Protein AF-A0A7G5XCR7-F1 (afdb_monomer)

Organism: NCBI:txid2760713

Sequence (221 aa):
MKNLLRTALFLLLMAPFAALRAQQVYGEGTVTYNIVVNTGNNETKAADLLDGATQKIYFKGINTRTELSSILGKTITLHDSRQGNAVVMNEYGEQKILIRMTKDDYEDRNSKYAGIQFEYQTETKKILGYNCKLAIAKLKDGSTFRVYYTTDLVFQNKDYGAQFKNLPGFPLEYESELGKMKVTCIADKVSFDPVPAAMFDTPKTGYREMTYKEIKDIRKN

Nearest PDB structures (foldseek):
  3bui-assembly1_A  TM=1.411E-01  e=1.101E+00  unclassified
  6rqz-assembly1_A  TM=1.324E-01  e=1.880E+00  Drosophila melanogaster
  3bub-assembly1_A  TM=1.323E-01  e=1.984E+00  unclassified
  6rrh-assembly1_A  TM=1.339E-01  e=2.208E+00  Drosophila melanogaster
  9ftr-assembly1_A  TM=1.267E-01  e=4.925E+00  Drosophila melanogaster

Structure (mmCIF, N/CA/C/O backbone):
data_AF-A0A7G5XCR7-F1
#
_entry.id   AF-A0A7G5XCR7-F1
#
loop_
_atom_site.group_PDB
_atom_site.id
_atom_site.type_symbol
_atom_site.label_atom_id
_atom_site.label_alt_id
_atom_site.label_comp_id
_atom_site.label_asym_id
_atom_site.label_entity_id
_atom_site.label_seq_id
_atom_site.pdbx_PDB_ins_code
_atom_site.Cartn_x
_atom_site.Cartn_y
_atom_site.Cartn_z
_atom_site.occupancy
_atom_site.B_iso_or_equiv
_atom_site.auth_seq_id
_atom_site.auth_comp_id
_atom_site.auth_asym_id
_atom_site.auth_atom_id
_atom_site.pdbx_PDB_model_num
ATOM 1 N N . MET A 1 1 ? -53.055 -36.815 35.252 1.00 49.19 1 MET A N 1
ATOM 2 C CA . MET A 1 1 ? -51.623 -36.421 35.223 1.00 49.19 1 MET A CA 1
ATOM 3 C C . MET A 1 1 ? -50.835 -36.858 33.973 1.00 49.19 1 MET A C 1
ATOM 5 O O . MET A 1 1 ? -49.657 -36.548 33.907 1.00 49.19 1 MET A O 1
ATOM 9 N N . LYS A 1 2 ? -51.422 -37.514 32.953 1.00 49.75 2 LYS A N 1
ATOM 10 C CA . LYS A 1 2 ? -50.665 -37.995 31.769 1.00 49.75 2 LYS A CA 1
ATOM 11 C C . LYS A 1 2 ? -50.732 -37.099 30.517 1.00 49.75 2 LYS A C 1
ATOM 13 O O . LYS A 1 2 ? -49.985 -37.334 29.577 1.00 49.75 2 LYS A O 1
ATOM 18 N N . ASN A 1 3 ? -51.549 -36.040 30.525 1.00 49.78 3 ASN A N 1
ATOM 19 C CA . ASN A 1 3 ? -51.768 -35.193 29.337 1.00 49.78 3 ASN A CA 1
ATOM 20 C C . ASN A 1 3 ? -51.120 -33.800 29.426 1.00 49.78 3 ASN A C 1
ATOM 22 O O . ASN A 1 3 ? -51.147 -33.062 28.451 1.00 49.78 3 ASN A O 1
ATOM 26 N N . LEU A 1 4 ? -50.497 -33.455 30.559 1.00 50.16 4 LEU A N 1
ATOM 27 C CA . LEU A 1 4 ? -49.766 -32.190 30.740 1.00 50.16 4 LEU A CA 1
ATOM 28 C C . LEU A 1 4 ? -48.301 -32.268 30.274 1.00 50.16 4 LEU A C 1
ATOM 30 O O . LEU A 1 4 ? -47.641 -31.244 30.158 1.00 50.16 4 LEU A O 1
ATOM 34 N N . LEU A 1 5 ? -47.799 -33.471 29.964 1.00 47.25 5 LEU A N 1
ATOM 35 C CA . LEU A 1 5 ? -46.418 -33.672 29.509 1.00 47.25 5 LEU A CA 1
ATOM 36 C C . LEU A 1 5 ? -46.226 -33.478 27.994 1.00 47.25 5 LEU A C 1
ATOM 38 O O . LEU A 1 5 ? -45.093 -33.384 27.537 1.00 47.25 5 LEU A O 1
ATOM 42 N N . ARG A 1 6 ? -47.307 -33.435 27.200 1.00 48.31 6 ARG A N 1
ATOM 43 C CA . ARG A 1 6 ? -47.215 -33.337 25.728 1.00 48.31 6 ARG A CA 1
ATOM 44 C C . ARG A 1 6 ? -47.188 -31.901 25.205 1.00 48.31 6 ARG A C 1
ATOM 46 O O . ARG A 1 6 ? -46.680 -31.672 24.115 1.00 48.31 6 ARG A O 1
ATOM 53 N N . THR A 1 7 ? -47.665 -30.934 25.983 1.00 48.72 7 THR A N 1
ATOM 54 C CA . THR A 1 7 ? -47.673 -29.510 25.608 1.00 48.72 7 THR A CA 1
ATOM 55 C C . THR A 1 7 ? -46.382 -28.774 25.972 1.00 48.72 7 THR A C 1
ATOM 57 O O . THR A 1 7 ? -46.128 -27.703 25.434 1.00 48.72 7 THR A O 1
ATOM 60 N N . ALA A 1 8 ? -45.522 -29.359 26.813 1.00 49.59 8 ALA A N 1
ATOM 61 C CA . ALA A 1 8 ? -44.226 -28.774 27.169 1.00 49.59 8 ALA A CA 1
ATOM 62 C C . ALA A 1 8 ? -43.145 -28.953 26.081 1.00 49.59 8 ALA A C 1
ATOM 64 O O . ALA A 1 8 ? -42.120 -28.280 26.124 1.00 49.59 8 ALA A O 1
ATOM 65 N N . LEU A 1 9 ? -43.369 -29.825 25.089 1.00 47.47 9 LEU A N 1
ATOM 66 C CA . LEU A 1 9 ? -42.376 -30.122 24.049 1.00 47.47 9 LEU A CA 1
ATOM 67 C C . LEU A 1 9 ? -42.473 -29.199 22.820 1.00 47.47 9 LEU A C 1
ATOM 69 O O . LEU A 1 9 ? -41.586 -29.216 21.975 1.00 47.47 9 LEU A O 1
ATOM 73 N N . PHE A 1 10 ? -43.516 -28.367 22.723 1.00 46.88 10 PHE A N 1
ATOM 74 C CA . PHE A 1 10 ? -43.713 -27.460 21.582 1.00 46.88 10 PHE A CA 1
ATOM 75 C C . PHE A 1 10 ? -43.226 -26.022 21.829 1.00 46.88 10 PHE A C 1
ATOM 77 O O . PHE A 1 10 ? -43.204 -25.221 20.899 1.00 46.88 10 PHE A O 1
ATOM 84 N N . LEU A 1 11 ? -42.806 -25.684 23.057 1.00 46.28 11 LEU A N 1
ATOM 85 C CA . LEU A 1 11 ? -42.329 -24.336 23.402 1.00 46.28 11 LEU A CA 1
ATOM 86 C C . LEU A 1 11 ? -40.798 -24.172 23.361 1.00 46.28 11 LEU A C 1
ATOM 88 O O . LEU A 1 11 ? -40.305 -23.066 23.558 1.00 46.28 11 LEU A O 1
ATOM 92 N N . LEU A 1 12 ? -40.036 -25.236 23.081 1.00 49.00 12 LEU A N 1
ATOM 93 C CA . LEU A 1 12 ? -38.563 -25.219 23.114 1.00 49.00 12 LEU A CA 1
ATOM 94 C C . LEU A 1 12 ? -37.902 -25.034 21.731 1.00 49.00 12 LEU A C 1
ATOM 96 O O . LEU A 1 12 ? -36.746 -25.399 21.545 1.00 49.00 12 LEU A O 1
ATOM 100 N N . LEU A 1 13 ? -38.632 -24.494 20.747 1.00 52.78 13 LEU A N 1
ATOM 101 C CA . LEU A 1 13 ? -38.137 -24.277 19.375 1.00 52.78 13 LEU A CA 1
ATOM 102 C C . LEU A 1 13 ? -38.135 -22.810 18.925 1.00 52.78 13 LEU A C 1
ATOM 104 O O . LEU A 1 13 ? -37.733 -22.522 17.802 1.00 52.78 13 LEU A O 1
ATOM 108 N N . MET A 1 14 ? -38.488 -21.864 19.801 1.00 56.75 14 MET A N 1
ATOM 109 C CA . MET A 1 14 ? -38.170 -20.448 19.586 1.00 56.75 14 MET A CA 1
ATOM 110 C C . 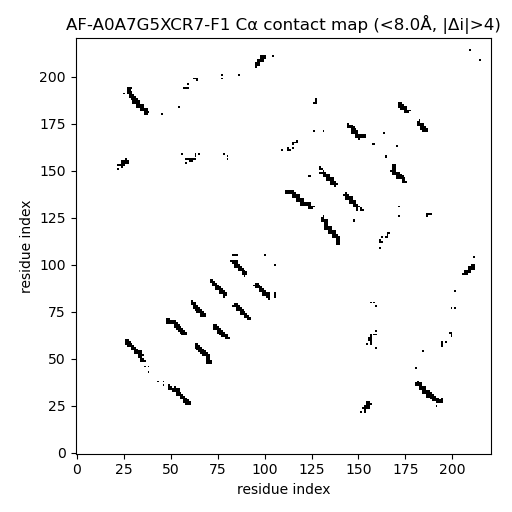MET A 1 14 ? -36.795 -20.126 20.175 1.00 56.75 14 MET A C 1
ATOM 112 O O . MET A 1 14 ? -36.663 -19.345 21.114 1.00 56.75 14 MET A O 1
ATOM 116 N N . ALA A 1 15 ? -35.748 -20.748 19.630 1.00 61.09 15 ALA A N 1
ATOM 117 C CA . ALA A 1 15 ? -34.421 -20.169 19.767 1.00 61.09 15 ALA A CA 1
ATOM 118 C C . ALA A 1 15 ? -34.455 -18.806 19.052 1.00 61.09 15 ALA A C 1
ATOM 120 O O . ALA A 1 15 ? -34.908 -18.748 17.903 1.00 61.09 15 ALA A O 1
ATOM 121 N N . PRO A 1 16 ? -34.023 -17.701 19.685 1.00 57.03 16 PRO A N 1
ATOM 122 C CA . PRO A 1 16 ? -33.869 -16.457 18.958 1.00 57.03 16 PRO A CA 1
ATOM 123 C C . PRO A 1 16 ? -32.860 -16.728 17.843 1.00 57.03 16 PRO A C 1
ATOM 125 O O . PRO A 1 16 ? -31.719 -17.105 18.111 1.00 57.03 16 PRO A O 1
ATOM 128 N N . PHE A 1 17 ? -33.292 -16.570 16.590 1.00 59.53 17 PHE A N 1
ATOM 129 C CA . PHE A 1 17 ? -32.392 -16.419 15.455 1.00 59.53 17 PHE A CA 1
ATOM 130 C C . PHE A 1 17 ? -31.565 -15.159 15.729 1.00 59.53 17 PHE A C 1
ATOM 132 O O . PHE A 1 17 ? -31.909 -14.059 15.300 1.00 59.53 17 PHE A O 1
ATOM 139 N N . ALA A 1 18 ? -30.491 -15.296 16.506 1.00 60.94 18 ALA A N 1
ATOM 140 C CA . ALA A 1 18 ? -29.431 -14.315 16.521 1.00 60.94 18 ALA A CA 1
ATOM 141 C C . ALA A 1 18 ? -28.939 -14.273 15.079 1.00 60.94 18 ALA A C 1
ATOM 143 O O . ALA A 1 18 ? -28.367 -15.247 14.587 1.00 60.94 18 ALA A O 1
ATOM 144 N N . ALA A 1 19 ? -29.269 -13.194 14.370 1.00 59.34 19 ALA A N 1
ATOM 145 C CA . ALA A 1 19 ? -28.794 -12.971 13.022 1.00 59.34 19 ALA A CA 1
ATOM 146 C C . ALA A 1 19 ? -27.264 -12.984 13.081 1.00 59.34 19 ALA A C 1
ATOM 148 O O . ALA A 1 19 ? -26.641 -11.990 13.457 1.00 59.34 19 ALA A O 1
ATOM 149 N N . LEU A 1 20 ? -26.661 -14.128 12.749 1.00 54.88 20 LEU A N 1
ATOM 150 C CA . LEU A 1 20 ? -25.248 -14.207 12.438 1.00 54.88 20 LEU A CA 1
ATOM 151 C C . LEU A 1 20 ? -25.049 -13.258 11.263 1.00 54.88 20 LEU A C 1
ATOM 153 O O . LEU A 1 20 ? -25.405 -13.565 10.126 1.00 54.88 20 LEU A O 1
ATOM 157 N N . ARG A 1 21 ? -24.522 -12.069 11.549 1.00 58.59 21 ARG A N 1
ATOM 158 C CA . ARG A 1 21 ? -23.992 -11.178 10.526 1.00 58.59 21 ARG A CA 1
ATOM 159 C C . ARG A 1 21 ? -22.734 -11.850 10.001 1.00 58.59 21 ARG A C 1
ATOM 161 O O . ARG A 1 21 ? -21.638 -11.589 10.485 1.00 58.59 21 ARG A O 1
ATOM 168 N N . ALA A 1 22 ? -22.917 -12.781 9.066 1.00 68.19 22 ALA A N 1
ATOM 169 C CA . ALA A 1 22 ? -21.821 -13.314 8.286 1.00 68.19 22 ALA A CA 1
ATOM 170 C C . ALA A 1 22 ? -21.142 -12.117 7.627 1.00 68.19 22 ALA A C 1
ATOM 172 O O . ALA A 1 22 ? -21.767 -11.351 6.889 1.00 68.19 22 ALA A O 1
ATOM 173 N N . GLN A 1 23 ? -19.886 -11.905 7.986 1.00 76.12 23 GLN A N 1
ATOM 174 C CA . GLN A 1 23 ? -19.134 -10.796 7.461 1.00 76.12 23 GLN A CA 1
ATOM 175 C C . GLN A 1 23 ? -18.885 -11.023 5.972 1.00 76.12 23 GLN A C 1
ATOM 177 O O . GLN A 1 23 ? -18.295 -12.031 5.585 1.00 76.12 23 GLN A O 1
ATOM 182 N N . GLN A 1 24 ? -19.352 -10.097 5.138 1.00 89.06 24 GLN A N 1
ATOM 183 C CA . GLN A 1 24 ? -19.132 -10.174 3.703 1.00 89.06 24 GLN A CA 1
ATOM 184 C C . GLN A 1 24 ? -17.632 -10.067 3.408 1.00 89.06 24 GLN A C 1
ATOM 186 O O . GLN A 1 24 ? -16.971 -9.116 3.827 1.00 89.06 24 GLN A O 1
ATOM 191 N N . VAL A 1 25 ? -17.106 -11.062 2.692 1.00 94.69 25 VAL A N 1
ATOM 192 C CA . VAL A 1 25 ? -15.720 -11.090 2.220 1.00 94.69 25 VAL A CA 1
ATOM 193 C C . VAL A 1 25 ? -15.700 -10.670 0.756 1.00 94.69 25 VAL A C 1
ATOM 195 O O . VAL A 1 25 ? -16.348 -11.296 -0.081 1.00 94.69 25 VAL A O 1
ATOM 198 N N . TYR A 1 26 ? -14.953 -9.617 0.443 1.00 96.31 26 TYR A N 1
ATOM 199 C CA . TYR A 1 26 ? -14.876 -9.049 -0.900 1.00 96.31 26 TYR A CA 1
ATOM 200 C C . TYR A 1 26 ? -13.686 -9.631 -1.669 1.00 96.31 26 TYR A C 1
ATOM 202 O O . TYR A 1 26 ? -12.537 -9.521 -1.237 1.00 96.31 26 TYR A O 1
ATOM 210 N N . GLY A 1 27 ? -13.952 -10.255 -2.818 1.00 96.88 27 GLY A N 1
ATOM 211 C CA . GLY A 1 27 ? -12.912 -10.775 -3.716 1.00 96.88 27 GLY A CA 1
ATOM 212 C C . GLY A 1 27 ? -12.267 -9.700 -4.597 1.00 96.88 27 GLY A C 1
ATOM 213 O O . GLY A 1 27 ? -11.174 -9.905 -5.122 1.00 96.88 27 GLY A O 1
ATOM 214 N N . GLU A 1 28 ? -12.921 -8.552 -4.752 1.00 97.94 28 GLU A N 1
ATOM 215 C CA . GLU A 1 28 ? -12.428 -7.414 -5.521 1.00 97.94 28 GLU A CA 1
ATOM 216 C C . GLU A 1 28 ? -12.973 -6.091 -4.978 1.00 97.94 28 GLU A C 1
ATOM 218 O O . GLU A 1 28 ? -13.895 -6.071 -4.160 1.00 97.94 28 GLU A O 1
ATOM 223 N N . GLY A 1 29 ? -12.363 -4.991 -5.406 1.00 98.25 29 GLY A N 1
ATOM 224 C CA . GLY A 1 29 ? -12.766 -3.641 -5.036 1.00 98.25 29 GLY A CA 1
ATOM 225 C C . GLY A 1 29 ? -11.602 -2.661 -5.085 1.00 98.25 29 GLY A C 1
ATOM 226 O O . GLY A 1 29 ? -10.465 -3.027 -5.385 1.00 98.25 29 GLY A O 1
ATOM 227 N N . THR A 1 30 ? -11.890 -1.399 -4.789 1.00 98.69 30 THR A N 1
ATOM 228 C CA . THR A 1 30 ? -10.913 -0.310 -4.791 1.00 98.69 30 THR A CA 1
ATOM 229 C C . THR A 1 30 ? -11.025 0.501 -3.511 1.00 98.69 30 THR A C 1
ATOM 231 O O . THR A 1 30 ? -12.124 0.901 -3.126 1.00 98.69 30 THR A O 1
ATOM 234 N N . VAL A 1 31 ? -9.889 0.809 -2.890 1.00 98.69 31 VAL A N 1
ATOM 235 C CA . VAL A 1 31 ? -9.801 1.777 -1.792 1.00 98.69 31 VAL A CA 1
ATOM 236 C C . VAL A 1 31 ? -8.925 2.944 -2.223 1.00 98.69 31 VAL A C 1
ATOM 238 O O . VAL A 1 31 ? -7.801 2.742 -2.675 1.00 98.69 31 VAL A O 1
ATOM 241 N N . THR A 1 32 ? -9.451 4.160 -2.107 1.00 98.75 32 THR A N 1
ATOM 242 C CA . THR A 1 32 ? -8.733 5.408 -2.392 1.00 98.75 32 THR A CA 1
ATOM 243 C C . THR A 1 32 ? -8.428 6.122 -1.086 1.00 98.75 32 THR A C 1
ATOM 245 O O . THR A 1 32 ? -9.306 6.241 -0.233 1.00 98.75 32 THR A O 1
ATOM 248 N N . TYR A 1 33 ? -7.199 6.602 -0.951 1.00 98.50 33 TYR A N 1
ATOM 249 C CA . TYR A 1 33 ? -6.701 7.372 0.175 1.00 98.50 33 TYR A CA 1
ATOM 250 C C . TYR A 1 33 ? -6.222 8.738 -0.307 1.00 98.50 33 TYR A C 1
ATOM 252 O O . TYR A 1 33 ? -5.496 8.827 -1.303 1.00 98.50 33 TYR A O 1
ATOM 260 N N . ASN A 1 34 ? -6.565 9.770 0.454 1.00 96.88 34 ASN A N 1
ATOM 261 C CA . ASN A 1 34 ? -5.918 11.072 0.379 1.00 96.88 34 ASN A CA 1
ATOM 262 C C . ASN A 1 34 ? -4.636 11.030 1.216 1.00 96.88 34 ASN A C 1
ATOM 264 O O . ASN A 1 34 ? -4.592 10.367 2.258 1.00 96.88 34 ASN A O 1
ATOM 268 N N . ILE A 1 35 ? -3.592 11.719 0.762 1.00 94.75 35 ILE A N 1
ATOM 269 C CA . ILE A 1 35 ? -2.306 11.783 1.456 1.00 94.75 35 ILE A CA 1
ATOM 270 C C . ILE A 1 35 ? -2.138 13.188 2.016 1.00 94.75 35 ILE A C 1
ATOM 272 O O . ILE A 1 35 ? -2.152 14.165 1.277 1.00 94.75 35 ILE A O 1
ATOM 276 N N . VAL A 1 36 ? -1.977 13.275 3.331 1.00 90.62 36 VAL A N 1
ATOM 277 C CA . VAL A 1 36 ? -1.768 14.532 4.048 1.00 90.62 36 VAL A CA 1
ATOM 278 C C . VAL A 1 36 ? -0.351 14.545 4.593 1.00 90.62 36 VAL A C 1
ATOM 280 O O . VAL A 1 36 ? 0.087 13.583 5.220 1.00 90.62 36 VAL A O 1
ATOM 283 N N . VAL A 1 37 ? 0.385 15.625 4.358 1.00 87.62 37 VAL A N 1
ATOM 284 C CA . VAL A 1 37 ? 1.741 15.774 4.892 1.00 87.62 37 VAL A CA 1
ATOM 285 C C . VAL A 1 37 ? 1.676 16.174 6.358 1.00 87.62 37 VAL A C 1
ATOM 287 O O . VAL A 1 37 ? 1.016 17.146 6.720 1.00 87.62 37 VAL A O 1
ATOM 290 N N . ASN A 1 38 ? 2.403 15.449 7.204 1.00 80.94 38 ASN A N 1
ATOM 291 C CA . ASN A 1 38 ? 2.512 15.766 8.621 1.00 80.94 38 ASN A CA 1
ATOM 292 C C . ASN A 1 38 ? 3.609 16.827 8.783 1.00 80.94 38 ASN A C 1
ATOM 294 O O . ASN A 1 38 ? 4.743 16.517 9.144 1.00 80.94 38 ASN A O 1
ATOM 298 N N . THR A 1 39 ? 3.312 18.080 8.432 1.00 64.94 39 THR A N 1
ATOM 299 C CA . THR A 1 39 ? 4.298 19.165 8.496 1.00 64.94 39 THR A CA 1
ATOM 300 C C . THR A 1 39 ? 4.632 19.510 9.947 1.00 64.94 39 THR A C 1
ATOM 302 O O . THR A 1 39 ? 3.791 20.029 10.679 1.00 64.94 39 THR A O 1
ATOM 305 N N . GLY A 1 40 ? 5.886 19.299 10.349 1.00 59.59 40 GLY A N 1
ATOM 306 C CA . GLY A 1 40 ? 6.525 20.201 11.310 1.00 59.59 40 GLY A CA 1
ATOM 307 C C . GLY A 1 40 ? 6.833 21.543 10.630 1.00 59.59 40 GLY A C 1
ATOM 308 O O . GLY A 1 40 ? 6.901 21.602 9.404 1.00 59.59 40 GLY A O 1
ATOM 309 N N . ASN A 1 41 ? 7.035 22.612 11.406 1.00 51.03 41 ASN A N 1
ATOM 310 C CA . ASN A 1 41 ? 7.119 24.020 10.961 1.00 51.03 41 ASN A CA 1
ATOM 311 C C . ASN A 1 41 ? 8.155 24.388 9.855 1.00 51.03 41 ASN A C 1
ATOM 313 O O . ASN A 1 41 ? 8.310 25.573 9.589 1.00 51.03 41 ASN A O 1
ATOM 317 N N . ASN A 1 42 ? 8.861 23.455 9.195 1.00 51.44 42 ASN A N 1
ATOM 318 C CA . ASN A 1 42 ? 9.989 23.758 8.293 1.00 51.44 42 ASN A CA 1
ATOM 319 C C . ASN A 1 42 ? 10.011 23.052 6.911 1.00 51.44 42 ASN A C 1
ATOM 321 O O . ASN A 1 42 ? 11.008 23.184 6.205 1.00 51.44 42 ASN A O 1
ATOM 325 N N . GLU A 1 43 ? 8.961 22.343 6.469 1.00 59.66 43 GLU A N 1
ATOM 326 C CA . GLU A 1 43 ? 8.984 21.588 5.186 1.00 59.66 43 GLU A CA 1
ATOM 327 C C . GLU A 1 43 ? 7.915 22.002 4.151 1.00 59.66 43 GLU A C 1
ATOM 329 O O . GLU A 1 43 ? 7.475 21.196 3.331 1.00 59.66 43 GLU A O 1
ATOM 334 N N . THR A 1 44 ? 7.508 23.273 4.132 1.00 61.72 44 THR A N 1
ATOM 335 C CA . THR A 1 44 ? 6.414 23.784 3.277 1.00 61.72 44 THR A CA 1
ATOM 336 C C . THR A 1 44 ? 6.587 23.456 1.787 1.00 61.72 44 THR A C 1
ATOM 338 O O . THR A 1 44 ? 5.653 22.985 1.154 1.00 61.72 44 THR A O 1
ATOM 341 N N . LYS A 1 45 ? 7.803 23.578 1.235 1.00 66.00 45 LYS A N 1
ATOM 342 C CA . LYS A 1 45 ? 8.060 23.299 -0.194 1.00 66.00 45 LYS A CA 1
ATOM 343 C C . LYS A 1 45 ? 7.908 21.827 -0.582 1.00 66.00 45 LYS A C 1
ATOM 345 O O . LYS A 1 45 ? 7.614 21.526 -1.731 1.00 66.00 45 LYS A O 1
ATOM 350 N N . ALA A 1 46 ? 8.180 20.910 0.343 1.00 65.81 46 ALA A N 1
ATOM 351 C CA . ALA A 1 4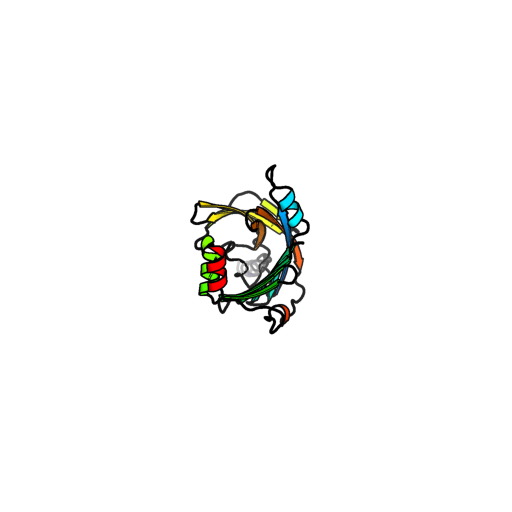6 ? 8.019 19.483 0.091 1.00 65.81 46 ALA A CA 1
ATOM 352 C C . ALA A 1 46 ? 6.542 19.084 0.221 1.00 65.81 46 ALA A C 1
ATOM 354 O O . ALA A 1 46 ? 6.068 18.234 -0.531 1.00 65.81 46 ALA A O 1
ATOM 355 N N . ALA A 1 47 ? 5.807 19.753 1.120 1.00 70.50 47 ALA A N 1
ATOM 356 C CA . ALA A 1 47 ? 4.365 19.596 1.256 1.00 70.50 47 ALA A CA 1
ATOM 357 C C . ALA A 1 47 ? 3.616 19.958 -0.035 1.00 70.50 47 ALA A C 1
ATOM 359 O O . ALA A 1 47 ? 2.769 19.181 -0.465 1.00 70.50 47 ALA A O 1
ATOM 360 N N . ASP A 1 48 ? 4.013 21.043 -0.707 1.00 77.56 48 ASP A N 1
ATOM 361 C CA . ASP A 1 48 ? 3.416 21.471 -1.982 1.00 77.56 48 ASP A CA 1
ATOM 362 C C . ASP A 1 48 ? 3.532 20.404 -3.092 1.00 77.56 48 ASP A C 1
ATOM 364 O O . ASP A 1 48 ? 2.659 20.280 -3.946 1.00 77.56 48 ASP A O 1
ATOM 368 N N . LEU A 1 49 ? 4.593 19.585 -3.087 1.00 77.12 49 LEU A N 1
ATOM 369 C CA . LEU A 1 49 ? 4.809 18.534 -4.097 1.00 77.12 49 LEU A CA 1
ATOM 370 C C . LEU A 1 49 ? 3.940 17.287 -3.882 1.00 77.12 49 LEU A C 1
ATOM 372 O O . LEU A 1 49 ? 3.791 16.463 -4.793 1.00 77.12 49 LEU A O 1
ATOM 376 N N . LEU A 1 50 ? 3.419 17.120 -2.668 1.00 81.12 50 LEU A N 1
ATOM 377 C CA . LEU A 1 50 ? 2.484 16.060 -2.306 1.00 81.12 50 LEU A CA 1
ATOM 378 C C . LEU A 1 50 ? 1.049 16.580 -2.193 1.00 81.12 50 LEU A C 1
ATOM 380 O O . LEU A 1 50 ? 0.158 15.797 -1.864 1.00 81.12 50 LEU A O 1
ATOM 384 N N . ASP A 1 51 ? 0.808 17.857 -2.498 1.00 82.31 51 ASP A N 1
ATOM 385 C CA . ASP A 1 51 ? -0.547 18.379 -2.577 1.00 82.31 51 ASP A CA 1
ATOM 386 C C . ASP A 1 51 ? -1.340 17.635 -3.661 1.00 82.31 51 ASP A C 1
ATOM 388 O O . ASP A 1 51 ? -0.839 17.315 -4.745 1.00 82.31 51 ASP A O 1
ATOM 392 N N . GLY A 1 52 ? -2.572 17.262 -3.320 1.00 86.69 52 GLY A N 1
ATOM 393 C CA . GLY A 1 52 ? -3.413 16.398 -4.148 1.00 86.69 52 GLY A CA 1
ATOM 394 C C . GLY A 1 52 ? -2.878 14.974 -4.365 1.00 86.69 52 GLY A C 1
ATOM 395 O O . GLY A 1 52 ? -3.422 14.249 -5.205 1.00 86.69 52 GLY A O 1
ATOM 396 N N . ALA A 1 53 ? -1.835 14.538 -3.646 1.00 93.25 53 ALA A N 1
ATOM 397 C CA . ALA A 1 53 ? -1.340 13.176 -3.773 1.00 93.25 53 ALA A CA 1
ATOM 398 C C . ALA A 1 53 ? -2.375 12.161 -3.267 1.00 93.25 53 ALA A C 1
ATOM 400 O O . ALA A 1 53 ? -3.014 12.330 -2.226 1.00 93.25 53 ALA A O 1
ATOM 401 N N . THR A 1 54 ? -2.520 11.064 -4.006 1.00 96.88 54 THR A N 1
ATOM 402 C CA . THR A 1 54 ? -3.469 9.994 -3.687 1.00 96.88 54 THR A CA 1
ATOM 403 C C . THR A 1 54 ? -2.796 8.636 -3.735 1.00 96.88 54 THR A C 1
ATOM 405 O O . THR A 1 54 ? -1.883 8.394 -4.530 1.00 96.88 54 THR A O 1
ATOM 408 N N . GLN A 1 55 ? -3.289 7.726 -2.900 1.00 97.94 55 GLN A N 1
ATOM 409 C CA . GLN A 1 55 ? -2.983 6.308 -3.002 1.00 97.94 55 GLN A CA 1
ATOM 410 C C . GLN A 1 55 ? -4.257 5.536 -3.346 1.00 97.94 55 GLN A C 1
ATOM 412 O O . GLN A 1 55 ? -5.286 5.714 -2.704 1.00 97.94 55 GLN A O 1
ATOM 417 N N . LYS A 1 56 ? -4.200 4.642 -4.331 1.00 98.56 56 LYS A N 1
ATOM 418 C CA . LYS A 1 56 ? -5.296 3.723 -4.663 1.00 98.56 56 LYS A CA 1
ATOM 419 C C . LYS A 1 56 ? -4.820 2.289 -4.563 1.00 98.56 56 LYS A C 1
ATOM 421 O O . LYS A 1 56 ? -3.780 1.960 -5.121 1.00 98.56 56 LYS A O 1
ATOM 426 N N . ILE A 1 57 ? -5.584 1.442 -3.885 1.00 98.50 57 ILE A N 1
ATOM 427 C CA . ILE A 1 57 ? -5.350 -0.000 -3.834 1.00 98.50 57 ILE A CA 1
ATOM 428 C C . ILE A 1 57 ? -6.520 -0.687 -4.524 1.00 98.50 57 ILE A C 1
ATOM 430 O O . ILE A 1 57 ? -7.665 -0.539 -4.101 1.00 98.50 57 ILE A O 1
ATOM 434 N N . TYR A 1 58 ? -6.221 -1.439 -5.575 1.00 98.69 58 TYR A N 1
ATOM 435 C CA . TYR A 1 58 ? -7.172 -2.278 -6.285 1.00 98.69 58 TYR A CA 1
ATOM 436 C C . TYR A 1 58 ? -6.942 -3.732 -5.892 1.00 98.69 58 TYR A C 1
ATOM 438 O O . TYR A 1 58 ? -5.806 -4.212 -5.872 1.00 98.69 58 TYR A O 1
ATOM 446 N N . PHE A 1 59 ? -8.034 -4.434 -5.629 1.00 98.56 59 PHE A N 1
ATOM 447 C CA . PHE A 1 59 ? -8.065 -5.840 -5.263 1.00 98.56 59 PHE A CA 1
ATOM 448 C C . PHE A 1 59 ? -8.733 -6.635 -6.374 1.00 98.56 59 PHE A C 1
ATOM 450 O O . PHE A 1 59 ? -9.798 -6.242 -6.852 1.00 98.56 59 PHE A O 1
ATOM 457 N N . LYS A 1 60 ? -8.140 -7.773 -6.747 1.00 97.94 60 LYS A N 1
ATOM 458 C CA . LYS A 1 60 ? -8.810 -8.779 -7.574 1.00 97.94 60 LYS A CA 1
ATOM 459 C C . LYS A 1 60 ? -8.254 -10.175 -7.310 1.00 97.94 60 LYS A C 1
ATOM 461 O O . LYS A 1 60 ? -7.175 -10.530 -7.784 1.00 97.94 60 LYS A O 1
ATOM 466 N N . GLY A 1 61 ? -9.003 -10.988 -6.571 1.00 96.69 61 GLY A N 1
ATOM 467 C CA . GLY A 1 61 ? -8.580 -12.330 -6.178 1.00 96.69 61 GLY A CA 1
ATOM 468 C C . GLY A 1 61 ? -7.275 -12.279 -5.384 1.00 96.69 61 GLY A C 1
ATOM 469 O O . GLY A 1 61 ? -7.232 -11.697 -4.310 1.00 96.69 61 GLY A O 1
ATOM 470 N N . ILE A 1 62 ? -6.211 -12.874 -5.921 1.00 96.56 62 ILE A N 1
ATOM 471 C CA . ILE A 1 62 ? -4.863 -12.889 -5.319 1.00 96.56 62 ILE A CA 1
ATOM 472 C C . ILE A 1 62 ? -4.000 -11.681 -5.708 1.00 96.56 62 ILE A C 1
ATOM 474 O O . ILE A 1 62 ? -2.905 -11.510 -5.180 1.00 96.56 62 ILE A O 1
ATOM 478 N N . ASN A 1 63 ? -4.477 -10.837 -6.621 1.00 98.19 63 ASN A N 1
ATOM 479 C CA . ASN A 1 63 ? -3.699 -9.722 -7.138 1.00 98.19 63 ASN A CA 1
ATOM 480 C C . ASN A 1 63 ? -4.035 -8.430 -6.399 1.00 98.19 63 ASN A C 1
ATOM 482 O O . ASN A 1 63 ? -5.205 -8.148 -6.103 1.00 98.19 63 ASN A O 1
ATOM 486 N N . THR A 1 64 ? -3.009 -7.622 -6.150 1.00 98.44 64 THR A N 1
ATOM 487 C CA . THR A 1 64 ? -3.157 -6.226 -5.742 1.00 98.44 64 THR A CA 1
ATOM 488 C C . THR A 1 64 ? -2.429 -5.302 -6.707 1.00 98.44 64 THR A C 1
ATOM 490 O O . THR A 1 64 ? -1.396 -5.641 -7.286 1.00 98.44 64 THR A O 1
ATOM 493 N N . ARG A 1 65 ? -3.010 -4.120 -6.915 1.00 98.62 65 ARG A N 1
ATOM 494 C CA . ARG A 1 65 ? -2.385 -3.006 -7.624 1.00 98.62 65 ARG A CA 1
ATOM 495 C C . ARG A 1 65 ? -2.439 -1.804 -6.706 1.00 98.62 65 ARG A C 1
ATOM 497 O O . ARG A 1 65 ? -3.525 -1.344 -6.375 1.00 98.62 65 ARG A O 1
ATOM 504 N N . THR A 1 66 ? -1.284 -1.283 -6.331 1.00 98.25 66 THR A N 1
ATOM 505 C CA . THR A 1 66 ? -1.173 -0.062 -5.534 1.00 98.25 66 THR A CA 1
ATOM 506 C C . THR A 1 66 ? -0.636 1.048 -6.412 1.00 98.25 66 THR A C 1
ATOM 508 O O . THR A 1 66 ? 0.435 0.916 -6.996 1.00 98.25 66 THR A O 1
ATOM 511 N N . GLU A 1 67 ? -1.372 2.144 -6.512 1.00 98.19 67 GLU A N 1
ATOM 512 C CA . GLU A 1 67 ? -0.976 3.340 -7.242 1.00 98.19 67 GLU A CA 1
ATOM 513 C C . GLU A 1 67 ? -0.757 4.479 -6.259 1.00 98.19 67 GLU A C 1
ATOM 515 O O . GLU A 1 67 ? -1.688 4.864 -5.564 1.00 98.19 67 GLU A O 1
ATOM 520 N N . LEU A 1 68 ? 0.446 5.037 -6.233 1.00 96.81 68 LEU A N 1
ATOM 521 C CA . LEU A 1 68 ? 0.752 6.307 -5.589 1.00 96.81 68 LEU A CA 1
ATOM 522 C C . LEU A 1 68 ? 0.898 7.353 -6.692 1.00 96.81 68 LEU A C 1
ATOM 524 O O . LEU A 1 68 ? 1.722 7.173 -7.586 1.00 96.81 68 LEU A O 1
ATOM 528 N N . SER A 1 69 ? 0.095 8.411 -6.657 1.00 95.50 69 SER A N 1
ATOM 529 C CA . SER A 1 69 ? 0.117 9.476 -7.667 1.00 95.50 69 SER A CA 1
ATOM 530 C C . SER A 1 69 ? 0.258 10.832 -6.990 1.00 95.50 69 SER A C 1
ATOM 532 O O . SER A 1 69 ? -0.463 11.104 -6.035 1.00 95.50 69 SER A O 1
ATOM 534 N N . SER A 1 70 ? 1.149 11.679 -7.496 1.00 91.88 70 SER A N 1
ATOM 535 C CA . SER A 1 70 ? 1.279 13.090 -7.120 1.00 91.88 70 SER A CA 1
ATOM 536 C C . SER A 1 70 ? 1.651 13.930 -8.344 1.00 91.88 70 SER A C 1
ATOM 538 O O . SER A 1 70 ? 1.784 13.399 -9.449 1.00 91.88 70 SER A O 1
ATOM 540 N N . ILE A 1 71 ? 1.863 15.235 -8.152 1.00 88.88 71 ILE A N 1
ATOM 541 C CA . ILE A 1 71 ? 2.335 16.141 -9.212 1.00 88.88 71 ILE A CA 1
ATOM 542 C C . ILE A 1 71 ? 3.682 15.677 -9.784 1.00 88.88 71 ILE A C 1
ATOM 544 O O . ILE A 1 71 ? 3.968 15.894 -10.959 1.00 88.88 71 ILE A O 1
ATOM 548 N N . LEU A 1 72 ? 4.516 15.046 -8.950 1.00 86.88 72 LEU A N 1
ATOM 549 C CA . LEU A 1 72 ? 5.847 14.592 -9.345 1.00 86.88 72 LEU A CA 1
ATOM 550 C C . LEU A 1 72 ? 5.775 13.439 -10.344 1.00 86.88 72 LEU A C 1
ATOM 552 O O . LEU A 1 72 ? 6.644 13.317 -11.204 1.00 86.88 72 LEU A O 1
ATOM 556 N N . GLY A 1 73 ? 4.753 12.593 -10.227 1.00 92.62 73 GLY A N 1
ATOM 557 C CA . GLY A 1 73 ? 4.577 11.421 -11.066 1.00 92.62 73 GLY A CA 1
ATOM 558 C C . GLY A 1 73 ? 3.796 10.317 -10.371 1.00 92.62 73 GLY A C 1
ATOM 559 O O . GLY A 1 73 ? 3.089 10.534 -9.382 1.00 92.62 73 GLY A O 1
ATOM 560 N N . LYS A 1 74 ? 3.924 9.106 -10.910 1.00 95.56 74 LYS A N 1
ATOM 561 C CA . LYS A 1 74 ? 3.146 7.943 -10.488 1.00 95.56 74 LYS A CA 1
ATOM 562 C C . LYS A 1 74 ? 4.040 6.733 -10.239 1.00 95.56 74 LYS A C 1
ATOM 564 O O . LYS A 1 74 ? 4.853 6.365 -11.082 1.00 95.56 74 LYS A O 1
ATOM 569 N N . THR A 1 75 ? 3.831 6.065 -9.110 1.00 96.94 75 THR A N 1
ATOM 570 C CA . THR A 1 75 ? 4.373 4.731 -8.832 1.00 96.94 75 THR A CA 1
ATOM 571 C C . THR A 1 75 ? 3.232 3.729 -8.817 1.00 96.94 75 THR A C 1
ATOM 573 O O . THR A 1 75 ? 2.267 3.890 -8.074 1.00 96.94 75 THR A O 1
ATOM 576 N N . ILE A 1 76 ? 3.346 2.664 -9.602 1.00 98.31 76 ILE A N 1
ATOM 577 C CA . ILE A 1 76 ? 2.411 1.539 -9.604 1.00 98.31 76 ILE A CA 1
ATOM 578 C C . ILE A 1 76 ? 3.161 0.307 -9.110 1.00 98.31 76 ILE A C 1
ATOM 580 O O . ILE A 1 76 ? 4.234 -0.002 -9.614 1.00 98.31 76 ILE A O 1
ATOM 584 N N . THR A 1 77 ? 2.603 -0.413 -8.144 1.00 98.19 77 THR A N 1
ATOM 585 C CA . THR A 1 77 ? 3.089 -1.729 -7.715 1.00 98.19 77 THR A CA 1
ATOM 586 C C . THR A 1 77 ? 2.011 -2.763 -7.991 1.00 98.19 77 THR A C 1
ATOM 588 O O . THR A 1 77 ? 0.900 -2.630 -7.488 1.00 98.19 77 THR A O 1
ATOM 591 N N . LEU A 1 78 ? 2.335 -3.773 -8.788 1.00 98.50 78 LEU A N 1
ATOM 592 C CA . LEU A 1 78 ? 1.535 -4.979 -8.981 1.00 98.50 78 LEU A CA 1
ATOM 593 C C . LEU A 1 78 ? 2.120 -6.076 -8.096 1.00 98.50 78 LEU A C 1
ATOM 595 O O . LEU A 1 78 ? 3.341 -6.224 -8.073 1.00 98.50 78 LEU A O 1
ATOM 599 N N . HIS A 1 79 ? 1.281 -6.825 -7.389 1.00 98.25 79 HIS A N 1
ATOM 600 C CA . HIS A 1 79 ? 1.709 -7.921 -6.518 1.00 98.25 79 HIS A CA 1
ATOM 601 C C . HIS A 1 79 ? 0.764 -9.117 -6.645 1.00 98.25 79 HIS A C 1
ATOM 603 O O . HIS A 1 79 ? -0.455 -8.953 -6.557 1.00 98.25 79 HIS A O 1
ATOM 609 N N . ASP A 1 80 ? 1.329 -10.306 -6.847 1.00 97.38 80 ASP A N 1
ATOM 610 C CA . ASP A 1 80 ? 0.615 -11.588 -6.837 1.00 97.38 80 ASP A CA 1
ATOM 611 C C . ASP A 1 80 ? 0.885 -12.271 -5.491 1.00 97.38 80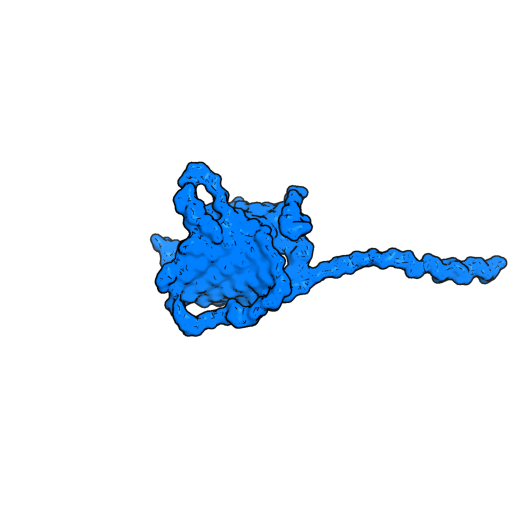 ASP A C 1
ATOM 613 O O . ASP A 1 80 ? 1.998 -12.722 -5.220 1.00 97.38 80 ASP A O 1
ATOM 617 N N . SER A 1 81 ? -0.134 -12.384 -4.636 1.00 95.81 81 SER A N 1
ATOM 618 C CA . SER A 1 81 ? 0.036 -12.947 -3.290 1.00 95.81 81 SER A CA 1
ATOM 619 C C . SER A 1 81 ? 0.227 -14.466 -3.256 1.00 95.81 81 SER A C 1
ATOM 621 O O . SER A 1 81 ? 0.610 -15.018 -2.224 1.00 95.81 81 SER A O 1
ATOM 623 N N . ARG A 1 82 ? -0.009 -15.168 -4.371 1.00 96.06 82 ARG A N 1
ATOM 624 C CA . ARG A 1 82 ? 0.255 -16.607 -4.496 1.00 96.06 82 ARG A CA 1
ATOM 625 C C . ARG A 1 82 ? 1.719 -16.865 -4.818 1.00 96.06 82 ARG A C 1
ATOM 627 O O . ARG A 1 82 ? 2.324 -17.737 -4.200 1.00 96.06 82 ARG A O 1
ATOM 634 N N . GLN A 1 83 ? 2.271 -16.148 -5.795 1.00 96.75 83 GLN A N 1
ATOM 635 C CA . GLN A 1 83 ? 3.674 -16.304 -6.197 1.00 96.75 83 GLN A CA 1
ATOM 636 C C . GLN A 1 83 ? 4.624 -15.490 -5.310 1.00 96.75 83 GLN A C 1
ATOM 638 O O . GLN A 1 83 ? 5.789 -15.851 -5.150 1.00 96.75 83 GLN A O 1
ATOM 643 N N . GLY A 1 84 ? 4.126 -14.405 -4.719 1.00 95.50 84 GLY A N 1
ATOM 644 C CA . GLY A 1 84 ? 4.891 -13.446 -3.929 1.00 95.50 84 GLY A CA 1
ATOM 645 C C . GLY A 1 84 ? 5.733 -12.482 -4.767 1.00 95.50 84 GLY A C 1
ATOM 646 O O . GLY A 1 84 ? 6.476 -11.694 -4.191 1.00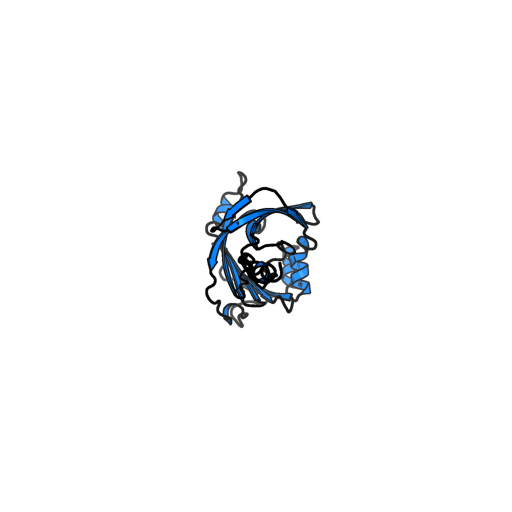 95.50 84 GLY A O 1
ATOM 647 N N . ASN A 1 85 ? 5.654 -12.545 -6.098 1.00 96.56 85 ASN A N 1
ATOM 648 C CA . ASN A 1 85 ? 6.391 -11.650 -6.984 1.00 96.56 85 ASN A CA 1
ATOM 649 C C . ASN A 1 85 ? 5.672 -10.307 -7.150 1.00 96.56 85 ASN A C 1
ATOM 651 O O . ASN A 1 85 ? 4.463 -10.177 -6.946 1.00 96.56 85 ASN A O 1
ATOM 655 N N . ALA A 1 86 ? 6.443 -9.301 -7.552 1.00 97.88 86 ALA A N 1
ATOM 656 C CA . ALA A 1 86 ? 5.924 -7.959 -7.735 1.00 97.88 86 ALA A CA 1
ATOM 657 C C . ALA A 1 86 ? 6.562 -7.254 -8.933 1.00 97.88 86 ALA A C 1
ATOM 659 O O . ALA A 1 86 ? 7.706 -7.511 -9.311 1.00 97.88 86 ALA A O 1
ATOM 660 N N . VAL A 1 87 ? 5.822 -6.314 -9.513 1.00 98.12 87 VAL A N 1
ATOM 661 C CA . VAL A 1 87 ? 6.313 -5.410 -10.555 1.00 98.12 87 VAL A CA 1
ATOM 662 C C . VAL A 1 87 ? 6.087 -3.979 -10.104 1.00 98.12 87 VAL A C 1
ATOM 664 O O . VAL A 1 87 ? 4.975 -3.612 -9.735 1.00 98.12 87 VAL A O 1
ATOM 667 N N . VAL A 1 88 ? 7.132 -3.159 -10.146 1.00 97.88 88 VAL A N 1
ATOM 668 C CA . VAL A 1 88 ? 7.048 -1.725 -9.853 1.00 97.88 88 VAL A CA 1
ATOM 669 C C . VAL A 1 88 ? 7.270 -0.939 -11.127 1.00 97.88 88 VAL A C 1
ATOM 671 O O . VAL A 1 88 ? 8.258 -1.150 -11.821 1.00 97.88 88 VAL A O 1
ATOM 674 N N . MET A 1 89 ? 6.378 -0.000 -11.401 1.00 98.06 89 MET A N 1
ATOM 675 C CA . MET A 1 89 ? 6.492 0.956 -12.491 1.00 98.06 89 MET A CA 1
ATOM 676 C C . MET A 1 89 ? 6.573 2.359 -11.904 1.00 98.06 89 MET A C 1
ATOM 678 O O . MET A 1 89 ? 5.705 2.753 -11.129 1.00 98.06 89 MET A O 1
ATOM 682 N N . ASN A 1 90 ? 7.617 3.095 -12.263 1.00 96.38 90 ASN A N 1
ATOM 683 C CA . ASN A 1 90 ? 7.818 4.487 -11.883 1.00 96.38 90 ASN A CA 1
ATOM 684 C C . ASN A 1 90 ? 7.714 5.350 -13.136 1.00 96.38 90 ASN A C 1
ATOM 686 O O . ASN A 1 90 ? 8.467 5.136 -14.086 1.00 96.38 90 ASN A O 1
ATOM 690 N N . GLU A 1 91 ? 6.800 6.311 -13.127 1.00 95.69 91 GLU A N 1
ATOM 691 C CA . GLU A 1 91 ? 6.546 7.242 -14.222 1.00 95.69 91 GLU A CA 1
ATOM 692 C C . GLU A 1 91 ? 6.734 8.669 -13.709 1.00 95.69 91 GLU A C 1
ATOM 694 O O . GLU A 1 91 ? 5.840 9.233 -13.078 1.00 95.69 91 GLU A O 1
ATOM 699 N N . TYR A 1 92 ? 7.915 9.231 -13.960 1.00 91.12 92 TYR A N 1
ATOM 700 C CA . TYR A 1 92 ? 8.309 10.567 -13.516 1.00 91.12 92 TYR A CA 1
ATOM 701 C C . TYR A 1 92 ? 8.784 11.370 -14.730 1.00 91.12 92 TYR A C 1
ATOM 703 O O . TYR A 1 92 ? 9.861 11.116 -15.272 1.00 91.12 92 TYR A O 1
ATOM 711 N N . GLY A 1 93 ? 7.960 12.316 -15.188 1.00 87.69 93 GLY A N 1
ATOM 712 C CA . GLY A 1 93 ? 8.196 13.026 -16.447 1.00 87.69 93 GLY A CA 1
ATOM 713 C C . GLY A 1 93 ? 8.308 12.058 -17.631 1.00 87.69 93 GLY A C 1
ATOM 714 O O . GLY A 1 93 ? 7.453 11.195 -17.825 1.00 87.69 93 GLY A O 1
ATOM 715 N N . GLU A 1 94 ? 9.383 12.180 -18.409 1.00 89.00 94 GLU A N 1
ATOM 716 C CA . GLU A 1 94 ? 9.670 11.288 -19.544 1.00 89.00 94 GLU A CA 1
ATOM 717 C C . GLU A 1 94 ? 10.267 9.937 -19.116 1.00 89.00 94 GLU A C 1
ATOM 719 O O . GLU A 1 94 ? 10.297 8.982 -19.896 1.00 89.00 94 GLU A O 1
ATOM 724 N N . GLN A 1 95 ? 10.733 9.822 -17.869 1.00 92.75 95 GLN A N 1
ATOM 725 C CA . GLN A 1 95 ? 11.370 8.612 -17.378 1.00 92.75 95 GLN A CA 1
ATOM 726 C C . GLN A 1 95 ? 10.320 7.599 -16.911 1.00 92.75 95 GLN A C 1
ATOM 728 O O . GLN A 1 95 ? 9.648 7.779 -15.893 1.00 92.75 95 GLN A O 1
ATOM 733 N N . LYS A 1 96 ? 10.241 6.481 -17.639 1.00 96.75 96 LYS A N 1
ATOM 734 C CA . LYS A 1 96 ? 9.405 5.325 -17.305 1.00 96.75 96 LYS A CA 1
ATOM 735 C C . LYS A 1 96 ? 10.271 4.106 -17.034 1.00 96.75 96 LYS A C 1
ATOM 737 O O . LYS A 1 96 ? 10.860 3.545 -17.957 1.00 96.75 96 LYS A O 1
ATOM 742 N N . ILE A 1 97 ? 10.355 3.702 -15.769 1.00 96.94 97 ILE A N 1
ATOM 743 C CA . ILE A 1 97 ? 11.134 2.536 -15.334 1.00 96.94 97 ILE A CA 1
ATOM 744 C C . ILE A 1 97 ? 10.197 1.428 -14.878 1.00 96.94 97 ILE A C 1
ATOM 746 O O . ILE A 1 97 ? 9.255 1.689 -14.135 1.00 96.94 97 ILE A O 1
ATOM 750 N N . LEU A 1 98 ? 10.494 0.196 -15.280 1.00 97.94 98 LEU A N 1
ATOM 751 C CA . LEU A 1 98 ? 9.824 -1.012 -14.814 1.00 97.94 98 LEU A CA 1
ATOM 752 C C . LEU A 1 98 ? 10.833 -1.919 -14.115 1.00 97.94 98 LEU A C 1
ATOM 754 O O . LEU A 1 98 ? 11.916 -2.160 -14.637 1.00 97.94 98 LEU A O 1
ATOM 758 N N . ILE A 1 99 ? 10.476 -2.419 -12.937 1.00 97.50 99 ILE A N 1
ATOM 759 C CA . ILE A 1 99 ? 11.316 -3.297 -12.124 1.00 97.50 99 ILE A CA 1
ATOM 760 C C . ILE A 1 99 ? 10.519 -4.548 -11.798 1.00 97.50 99 ILE A C 1
ATOM 762 O O . ILE A 1 99 ? 9.472 -4.463 -11.151 1.00 97.50 99 ILE A O 1
ATOM 766 N N . ARG A 1 100 ? 11.025 -5.707 -12.215 1.00 96.62 100 ARG A N 1
ATOM 767 C CA . ARG A 1 100 ? 10.495 -7.007 -11.793 1.00 96.62 100 ARG A CA 1
ATOM 768 C C . ARG A 1 100 ? 11.230 -7.471 -10.548 1.00 96.62 100 ARG A C 1
ATOM 770 O O . ARG A 1 100 ? 12.450 -7.354 -10.462 1.00 96.62 100 ARG A O 1
ATOM 777 N N . MET A 1 101 ? 10.473 -7.994 -9.599 1.00 97.31 101 MET A N 1
ATOM 778 C CA . MET A 1 101 ? 10.976 -8.541 -8.350 1.00 97.31 101 MET A CA 1
ATOM 779 C C . MET A 1 101 ? 10.481 -9.969 -8.208 1.00 97.31 101 MET A C 1
ATOM 781 O O . MET A 1 101 ? 9.290 -10.251 -8.374 1.00 97.31 101 MET A O 1
ATOM 785 N N . THR A 1 102 ? 11.403 -10.861 -7.869 1.00 97.62 102 THR A N 1
ATOM 786 C CA . THR A 1 102 ? 11.051 -12.159 -7.302 1.00 97.62 102 THR A CA 1
ATOM 787 C C . THR A 1 102 ? 10.414 -11.973 -5.922 1.00 97.62 102 THR A C 1
ATOM 789 O O . THR A 1 102 ? 10.366 -10.864 -5.380 1.00 97.62 102 THR A O 1
ATOM 792 N N . LYS A 1 103 ? 9.931 -13.067 -5.332 1.00 96.88 103 LYS A N 1
ATOM 793 C CA . LYS A 1 103 ? 9.457 -13.055 -3.948 1.00 96.88 103 LYS A CA 1
ATOM 794 C C . LYS A 1 103 ? 10.534 -12.573 -2.976 1.00 96.88 103 LYS A C 1
ATOM 796 O O . LYS A 1 103 ? 10.262 -11.689 -2.170 1.00 96.88 103 LYS A O 1
ATOM 801 N N . ASP A 1 104 ? 11.753 -13.086 -3.110 1.00 97.31 104 ASP A N 1
ATOM 802 C CA . ASP A 1 104 ? 12.867 -12.731 -2.228 1.00 97.31 104 ASP A CA 1
ATOM 803 C C . ASP A 1 104 ? 13.245 -11.250 -2.375 1.00 97.31 104 ASP A C 1
ATOM 805 O O . ASP A 1 104 ? 13.462 -10.569 -1.376 1.00 97.31 104 ASP A O 1
ATOM 809 N N . ASP A 1 105 ? 13.234 -10.710 -3.600 1.00 97.31 105 ASP A N 1
ATOM 810 C CA . ASP A 1 105 ? 13.465 -9.277 -3.841 1.00 97.31 105 ASP A CA 1
ATOM 811 C C . ASP A 1 105 ? 12.375 -8.406 -3.193 1.00 97.31 105 ASP A C 1
ATOM 813 O O . ASP A 1 105 ? 12.656 -7.347 -2.622 1.00 97.31 105 ASP A O 1
ATOM 817 N N . TYR A 1 106 ? 11.112 -8.839 -3.282 1.00 95.88 106 TYR A N 1
ATOM 818 C CA . TYR A 1 106 ? 9.988 -8.123 -2.685 1.00 95.88 106 TYR A CA 1
ATOM 819 C C . TYR A 1 106 ? 10.038 -8.169 -1.152 1.00 95.88 106 TYR A C 1
ATOM 821 O O . TYR A 1 106 ? 9.774 -7.157 -0.496 1.00 95.88 106 TYR A O 1
ATOM 829 N N . GLU A 1 107 ? 10.420 -9.305 -0.571 1.00 95.56 107 GLU A N 1
ATOM 830 C CA . GLU A 1 107 ? 10.639 -9.449 0.869 1.00 95.56 107 GLU A CA 1
ATOM 831 C C . GLU A 1 107 ? 11.839 -8.614 1.347 1.00 95.56 107 GLU A C 1
ATOM 833 O O . GLU A 1 107 ? 11.708 -7.882 2.330 1.00 95.56 107 GLU A O 1
ATOM 838 N N . ASP A 1 108 ? 12.967 -8.627 0.628 1.00 96.06 108 ASP A N 1
ATOM 839 C CA . ASP A 1 108 ? 14.154 -7.809 0.924 1.00 96.06 108 ASP A CA 1
ATOM 840 C C . ASP A 1 108 ? 13.832 -6.308 0.863 1.00 96.06 108 ASP A C 1
ATOM 842 O O . ASP A 1 108 ? 14.141 -5.562 1.798 1.00 96.06 108 ASP A O 1
ATOM 846 N N . ARG A 1 109 ? 13.104 -5.862 -0.173 1.00 93.94 109 ARG A N 1
ATOM 847 C CA . ARG A 1 109 ? 12.621 -4.474 -0.295 1.00 93.94 109 ARG A CA 1
ATOM 848 C C . ARG A 1 109 ? 11.774 -4.045 0.903 1.00 93.94 109 ARG A C 1
ATOM 850 O O . ARG A 1 109 ? 11.827 -2.880 1.295 1.00 93.94 109 ARG A O 1
ATOM 857 N N . ASN A 1 110 ? 10.981 -4.958 1.455 1.00 95.00 110 ASN A N 1
ATOM 858 C CA . ASN A 1 110 ? 10.056 -4.689 2.554 1.00 95.00 110 ASN A CA 1
ATOM 859 C C . ASN A 1 110 ? 10.586 -5.148 3.922 1.00 95.00 110 ASN A C 1
ATOM 861 O O . ASN A 1 110 ? 9.842 -5.142 4.906 1.00 95.00 110 ASN A O 1
ATOM 865 N N . SER A 1 111 ? 11.870 -5.502 4.012 1.00 96.00 111 SER A N 1
ATOM 866 C CA . SER A 1 111 ? 12.496 -6.092 5.201 1.00 96.00 111 SER A CA 1
ATOM 867 C C . SER A 1 111 ? 12.368 -5.238 6.466 1.00 96.00 111 SER A C 1
ATOM 869 O O . SER A 1 111 ? 12.306 -5.795 7.564 1.00 96.00 111 SER A O 1
ATOM 871 N N . LYS A 1 112 ? 12.214 -3.910 6.340 1.00 94.56 112 LYS A N 1
ATOM 872 C CA . LYS A 1 112 ? 11.944 -3.013 7.481 1.00 94.56 112 LYS A CA 1
ATOM 873 C C . LYS A 1 112 ? 10.664 -3.366 8.253 1.00 94.56 112 LYS A C 1
ATOM 875 O O . LYS A 1 112 ? 10.577 -3.115 9.450 1.00 94.56 112 LYS A O 1
ATOM 880 N N . TYR A 1 113 ? 9.692 -3.994 7.591 1.00 96.81 113 TYR A N 1
ATOM 881 C CA . TYR A 1 113 ? 8.435 -4.446 8.195 1.00 96.81 113 TYR A CA 1
ATOM 882 C C . TYR A 1 113 ? 8.483 -5.905 8.674 1.00 96.81 113 TYR A C 1
ATOM 884 O O . TYR A 1 113 ? 7.508 -6.416 9.229 1.00 96.81 113 TYR A O 1
ATOM 892 N N . ALA A 1 114 ? 9.599 -6.613 8.476 1.00 96.00 114 ALA A N 1
ATOM 893 C CA . ALA A 1 114 ? 9.713 -8.006 8.882 1.00 96.00 114 ALA A CA 1
ATOM 894 C C . ALA A 1 114 ? 9.583 -8.135 10.408 1.00 96.00 114 ALA A C 1
ATOM 896 O O . ALA A 1 114 ? 10.416 -7.627 11.153 1.00 96.00 114 ALA A O 1
ATOM 897 N N . GLY A 1 115 ? 8.575 -8.877 10.873 1.00 95.75 115 GLY A N 1
ATOM 898 C CA . GLY A 1 115 ? 8.322 -9.091 12.302 1.00 95.75 115 GLY A CA 1
ATOM 899 C C . GLY A 1 115 ? 7.576 -7.953 13.004 1.00 95.75 115 GLY A C 1
ATOM 900 O O . GLY A 1 115 ? 7.539 -7.959 14.233 1.00 95.75 115 GLY A O 1
ATOM 901 N N . ILE A 1 116 ? 6.988 -7.018 12.247 1.00 97.50 116 ILE A N 1
ATOM 902 C CA . ILE A 1 116 ? 6.108 -5.959 12.759 1.00 97.50 116 ILE A CA 1
ATOM 903 C C . ILE A 1 116 ? 5.085 -6.496 13.772 1.00 97.50 116 ILE A C 1
ATOM 905 O O . ILE A 1 116 ? 4.486 -7.557 13.574 1.00 97.50 116 ILE A O 1
ATOM 909 N N . GLN A 1 117 ? 4.906 -5.750 14.861 1.00 97.81 117 GLN A N 1
ATOM 910 C CA . GLN A 1 117 ? 3.938 -6.033 15.922 1.00 97.81 117 GLN A CA 1
ATOM 911 C C . GLN A 1 117 ? 2.946 -4.880 16.055 1.00 97.81 117 GLN A C 1
ATOM 913 O O . GLN A 1 117 ? 3.298 -3.733 15.785 1.00 97.81 117 GLN A O 1
ATOM 918 N N . PHE A 1 118 ? 1.731 -5.173 16.517 1.00 98.25 118 PHE A N 1
ATOM 919 C CA . PHE A 1 118 ? 0.691 -4.171 16.748 1.00 98.25 118 PHE A CA 1
ATOM 920 C C . PHE A 1 118 ? 0.269 -4.160 18.213 1.00 98.25 118 PHE A C 1
ATOM 922 O O . PHE A 1 118 ? -0.168 -5.175 18.752 1.00 98.25 118 PHE A O 1
ATOM 929 N N . GLU A 1 119 ? 0.374 -2.994 18.843 1.00 98.19 119 GLU A N 1
ATOM 930 C CA . GLU A 1 119 ? -0.172 -2.738 20.171 1.00 98.19 119 GLU A CA 1
ATOM 931 C C . GLU A 1 119 ? -1.544 -2.072 20.040 1.00 98.19 119 GLU A C 1
ATOM 933 O O . GLU A 1 119 ? -1.660 -0.965 19.509 1.00 98.19 119 GLU A O 1
ATOM 938 N N . TYR A 1 120 ? -2.588 -2.750 20.509 1.00 98.12 120 TYR A N 1
ATOM 939 C CA . TYR A 1 120 ? -3.966 -2.288 20.373 1.00 98.12 120 TYR A CA 1
ATOM 940 C C . TYR A 1 120 ? -4.335 -1.286 21.459 1.00 98.12 120 TYR A C 1
ATOM 942 O O . TYR A 1 120 ? -4.096 -1.523 22.640 1.00 98.12 120 TYR A O 1
ATOM 950 N N . GLN A 1 121 ? -4.967 -0.193 21.045 1.00 98.06 121 GLN A N 1
ATOM 951 C CA . GLN A 1 121 ? -5.360 0.902 21.921 1.00 98.06 121 GLN A CA 1
ATOM 952 C C . GLN A 1 121 ? -6.884 0.947 22.084 1.00 98.06 121 GLN A C 1
ATOM 954 O O . GLN A 1 121 ? -7.635 0.349 21.309 1.00 98.06 121 GLN A O 1
ATOM 959 N N . THR A 1 122 ? -7.354 1.672 23.099 1.00 96.88 122 THR A N 1
ATOM 960 C CA . THR A 1 122 ? -8.790 1.871 23.365 1.00 96.88 122 THR A CA 1
ATOM 961 C C . THR A 1 122 ? -9.411 2.975 22.507 1.00 96.88 122 THR A C 1
ATOM 963 O O . THR A 1 122 ? -10.635 3.049 22.399 1.00 96.88 122 THR A O 1
ATOM 966 N N . GLU A 1 123 ? -8.587 3.820 21.881 1.00 98.38 123 GLU A N 1
ATOM 967 C CA . GLU A 1 123 ? -9.038 4.895 21.002 1.00 98.38 123 GLU A CA 1
ATOM 968 C C . GLU A 1 123 ? -9.804 4.351 19.791 1.00 98.38 123 GLU A C 1
ATOM 970 O O . GLU A 1 123 ? -9.383 3.401 19.120 1.00 98.38 123 GLU A O 1
ATOM 975 N N . THR A 1 124 ? -10.919 5.009 19.477 1.00 97.88 124 THR A N 1
ATOM 976 C CA . THR A 1 124 ? -11.757 4.679 18.325 1.00 97.88 124 THR A CA 1
ATOM 977 C C . THR A 1 124 ? -12.059 5.916 17.495 1.00 97.88 124 THR A C 1
ATOM 979 O O . THR A 1 124 ? -12.051 7.042 17.990 1.00 97.88 124 THR A O 1
ATOM 982 N N . LYS A 1 125 ? -12.312 5.701 16.205 1.00 97.69 125 LYS A N 1
ATOM 983 C CA . LYS A 1 125 ? -12.662 6.745 15.238 1.00 97.69 125 LYS A CA 1
ATOM 984 C C . LYS A 1 125 ? -13.616 6.156 14.208 1.00 97.69 125 LYS A C 1
ATOM 986 O O . LYS A 1 125 ? -13.484 4.987 13.858 1.00 97.69 125 LYS A O 1
ATOM 991 N N . LYS A 1 126 ? -14.570 6.942 13.706 1.00 98.06 126 LYS A N 1
ATOM 992 C CA . LYS A 1 126 ? -15.419 6.523 12.583 1.00 98.06 126 LYS A CA 1
ATOM 993 C C . LYS A 1 126 ? -14.843 7.073 11.277 1.00 98.06 126 LYS A C 1
ATOM 995 O O . LYS A 1 126 ? -14.670 8.282 11.162 1.00 98.06 126 LYS A O 1
ATOM 1000 N N . ILE A 1 127 ? -14.557 6.201 10.310 1.00 98.31 127 ILE A N 1
ATOM 1001 C CA . ILE A 1 127 ? -14.002 6.569 8.993 1.00 98.31 127 ILE A CA 1
ATOM 1002 C C . ILE A 1 127 ? -14.859 5.905 7.916 1.00 98.31 127 ILE A C 1
ATOM 1004 O O . ILE A 1 127 ? -15.059 4.695 7.957 1.00 98.31 127 ILE A O 1
ATOM 1008 N N . LEU A 1 128 ? -15.420 6.692 6.989 1.00 97.69 128 LEU A N 1
ATOM 1009 C CA . LEU A 1 128 ? -16.356 6.214 5.953 1.00 97.69 128 LEU A CA 1
ATOM 1010 C C . LEU A 1 128 ? -17.520 5.363 6.508 1.00 97.69 128 LEU A C 1
ATOM 1012 O O . LEU A 1 128 ? -17.986 4.423 5.874 1.00 97.69 128 LEU A O 1
ATOM 1016 N N . GLY A 1 129 ? -17.973 5.671 7.728 1.00 96.62 129 GLY A N 1
ATOM 1017 C CA . GLY A 1 129 ? -19.034 4.931 8.418 1.00 96.62 129 GLY A CA 1
ATOM 1018 C C . GLY A 1 129 ? -18.572 3.696 9.203 1.00 96.62 129 GLY A C 1
ATOM 1019 O O . GLY A 1 129 ? -19.321 3.245 10.071 1.00 96.62 129 GLY A O 1
ATOM 1020 N N . TYR A 1 130 ? -17.349 3.206 8.982 1.00 97.75 130 TYR A N 1
ATOM 1021 C CA . TYR A 1 130 ? -16.777 2.062 9.694 1.00 97.75 130 TYR A CA 1
ATOM 1022 C C . TYR A 1 130 ? -16.266 2.448 11.078 1.00 97.75 130 TYR A C 1
ATOM 1024 O O . TYR A 1 130 ? -15.681 3.519 11.258 1.00 97.75 130 TYR A O 1
ATOM 1032 N N . ASN A 1 131 ? -16.446 1.555 12.052 1.00 97.62 131 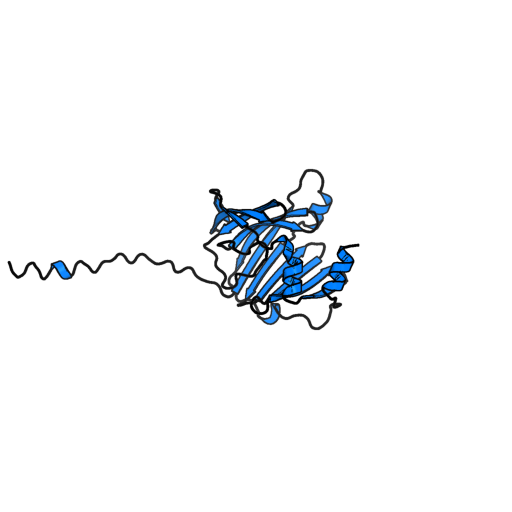ASN A N 1
ATOM 1033 C CA . ASN A 1 131 ? -15.834 1.712 13.365 1.00 97.62 131 ASN A CA 1
ATOM 1034 C C . ASN A 1 131 ? -14.373 1.263 13.281 1.00 97.62 131 ASN A C 1
ATOM 1036 O O . ASN A 1 131 ? -14.090 0.091 13.011 1.00 97.62 131 ASN A O 1
ATOM 1040 N N . CYS A 1 132 ? -13.455 2.195 13.514 1.00 98.56 132 CYS A N 1
ATOM 1041 C CA . CYS A 1 132 ? -12.027 1.932 13.529 1.00 98.56 132 CYS A CA 1
ATOM 1042 C C . CYS A 1 132 ? -11.487 1.949 14.957 1.00 98.56 132 CYS A C 1
ATOM 1044 O O . CYS A 1 132 ? -11.894 2.774 15.778 1.00 98.56 132 CYS A O 1
ATOM 1046 N N . LYS A 1 133 ? -10.527 1.066 15.222 1.00 98.50 133 LYS A N 1
ATOM 1047 C CA . LYS A 1 133 ? -9.719 1.029 16.442 1.00 98.50 133 LYS A CA 1
ATOM 1048 C C . LYS A 1 133 ? -8.301 1.453 16.103 1.00 98.50 133 LYS A C 1
ATOM 1050 O O . LYS A 1 133 ? -7.819 1.164 15.008 1.00 98.50 133 LYS A O 1
ATOM 1055 N N . LEU A 1 134 ? -7.636 2.117 17.035 1.00 98.75 134 LEU A N 1
ATOM 1056 C CA . LEU A 1 134 ? -6.223 2.431 16.896 1.00 98.75 134 LEU A CA 1
ATOM 1057 C C . LEU A 1 134 ? -5.354 1.215 17.245 1.00 98.75 134 LEU A C 1
ATOM 1059 O O . LEU A 1 134 ? -5.575 0.532 18.248 1.00 98.75 134 LEU A O 1
ATOM 1063 N N . ALA A 1 135 ? -4.310 0.998 16.455 1.00 98.69 135 ALA A N 1
ATOM 1064 C CA . ALA A 1 135 ? -3.133 0.251 16.863 1.00 98.69 135 ALA A CA 1
ATOM 1065 C C . ALA A 1 135 ? -1.865 1.078 16.627 1.00 98.69 135 ALA A C 1
ATOM 1067 O O . ALA A 1 135 ? -1.794 1.894 15.705 1.00 98.69 135 ALA A O 1
ATOM 1068 N N . ILE A 1 136 ? -0.857 0.836 17.461 1.00 98.56 136 ILE A N 1
ATOM 1069 C CA . ILE A 1 136 ? 0.500 1.347 17.281 1.00 98.56 136 ILE A CA 1
ATOM 1070 C C . ILE A 1 136 ? 1.348 0.211 16.724 1.00 98.56 136 ILE A C 1
ATOM 1072 O O . ILE A 1 136 ? 1.567 -0.800 17.395 1.00 98.56 136 ILE A O 1
ATOM 1076 N N . ALA A 1 137 ? 1.805 0.367 15.487 1.00 98.31 137 ALA A N 1
ATOM 1077 C CA . ALA A 1 137 ? 2.766 -0.539 14.887 1.00 98.31 137 ALA A CA 1
ATOM 1078 C C . ALA A 1 137 ? 4.153 -0.311 15.494 1.00 98.31 137 ALA A C 1
ATOM 1080 O O . ALA A 1 137 ? 4.573 0.834 15.651 1.00 98.31 137 ALA A O 1
ATOM 1081 N N . LYS A 1 138 ? 4.875 -1.393 15.791 1.00 97.94 138 LYS A N 1
ATOM 1082 C CA . LYS A 1 138 ? 6.263 -1.370 16.269 1.00 97.94 138 LYS A CA 1
ATOM 1083 C C . LYS A 1 138 ? 7.156 -2.146 15.308 1.00 97.94 138 LYS A C 1
ATOM 1085 O O . LYS A 1 138 ? 6.904 -3.327 15.046 1.00 97.94 138 LYS A O 1
ATOM 1090 N N . LEU A 1 139 ? 8.182 -1.479 14.784 1.00 96.75 139 LEU A N 1
ATOM 1091 C CA . LEU A 1 139 ? 9.194 -2.073 13.913 1.00 96.75 139 LEU A CA 1
ATOM 1092 C C . LEU A 1 139 ? 10.398 -2.572 14.722 1.00 96.75 139 LEU A C 1
ATOM 1094 O O . LEU A 1 139 ? 10.576 -2.233 15.892 1.00 96.75 139 LEU A O 1
ATOM 1098 N N . LYS A 1 140 ? 11.244 -3.390 14.087 1.00 95.81 140 LYS A N 1
ATOM 1099 C CA . LYS A 1 140 ? 12.440 -3.970 14.724 1.00 95.81 140 LYS A CA 1
ATOM 1100 C C . LYS A 1 140 ? 13.474 -2.930 15.151 1.00 95.81 140 LYS A C 1
ATOM 1102 O O . LYS A 1 140 ? 14.203 -3.171 16.105 1.00 95.81 140 LYS A O 1
ATOM 1107 N N . ASP A 1 141 ? 13.542 -1.806 14.447 1.00 94.62 141 ASP A N 1
ATOM 1108 C CA . ASP A 1 141 ? 14.434 -0.687 14.768 1.00 94.62 141 ASP A CA 1
ATOM 1109 C C . ASP A 1 141 ? 13.895 0.211 15.900 1.00 94.62 141 ASP A C 1
ATOM 1111 O O . ASP A 1 141 ? 14.535 1.193 16.266 1.00 94.62 141 ASP A O 1
ATOM 1115 N N . GLY A 1 142 ? 12.727 -0.121 16.464 1.00 95.12 142 GLY A N 1
ATOM 1116 C CA . GLY A 1 142 ? 12.067 0.641 17.521 1.00 95.12 142 GLY A CA 1
ATOM 1117 C C . GLY A 1 142 ? 11.195 1.792 17.019 1.00 95.12 142 GLY A C 1
ATOM 1118 O O . GLY A 1 142 ? 10.483 2.396 17.822 1.00 95.12 142 GLY A O 1
ATOM 1119 N N . SER A 1 143 ? 11.196 2.089 15.715 1.00 95.44 143 SER A N 1
ATOM 1120 C CA . SER A 1 143 ? 10.280 3.075 15.144 1.00 95.44 143 SER A CA 1
ATOM 1121 C C . SER A 1 143 ? 8.828 2.597 15.231 1.00 95.44 143 SER A C 1
ATOM 1123 O O . SER A 1 143 ? 8.527 1.396 15.276 1.00 95.44 143 SER A O 1
ATOM 1125 N N . THR A 1 144 ? 7.910 3.561 15.294 1.00 97.31 144 THR A N 1
ATOM 1126 C CA . THR A 1 144 ? 6.478 3.296 15.433 1.00 97.31 144 THR A CA 1
ATOM 1127 C C . THR A 1 144 ? 5.661 4.161 14.492 1.00 97.31 144 THR A C 1
ATOM 1129 O O . THR A 1 144 ? 6.109 5.234 14.084 1.00 97.31 144 THR A O 1
ATOM 1132 N N . PHE A 1 145 ? 4.467 3.682 14.153 1.00 97.62 145 PHE A N 1
ATOM 1133 C CA . PHE A 1 145 ? 3.489 4.451 13.394 1.00 97.62 145 PHE A CA 1
ATOM 1134 C C . PHE A 1 145 ? 2.062 4.069 13.803 1.00 97.62 145 PHE A C 1
ATOM 1136 O O . PHE A 1 145 ? 1.793 2.938 14.222 1.00 97.62 145 PHE A O 1
ATOM 1143 N N . ARG A 1 146 ? 1.139 5.024 13.708 1.00 98.38 146 ARG A N 1
ATOM 1144 C CA . ARG A 1 146 ? -0.277 4.848 14.055 1.00 98.38 146 ARG A CA 1
ATOM 1145 C C . ARG A 1 146 ? -1.060 4.261 12.885 1.00 98.38 146 ARG A C 1
ATOM 1147 O O . ARG A 1 146 ? -0.851 4.636 11.732 1.00 98.38 146 ARG A O 1
ATOM 1154 N N . VAL A 1 147 ? -2.013 3.381 13.189 1.00 98.69 147 VAL A N 1
ATOM 1155 C CA . VAL A 1 147 ? -2.999 2.871 12.229 1.00 98.69 147 VAL A CA 1
ATOM 1156 C C . VAL A 1 147 ? -4.385 2.785 12.866 1.00 98.69 147 VAL A C 1
ATOM 1158 O O . VAL A 1 147 ? -4.586 2.093 13.861 1.00 98.69 147 VAL A O 1
ATOM 1161 N N . TYR A 1 148 ? -5.365 3.458 12.271 1.00 98.81 148 TYR A N 1
ATOM 1162 C CA . TYR A 1 148 ? -6.778 3.212 12.527 1.00 98.81 148 TYR A CA 1
ATOM 1163 C C . TYR A 1 148 ? -7.281 2.163 11.539 1.00 98.81 148 TYR A C 1
ATOM 1165 O O . TYR A 1 148 ? -7.297 2.373 10.322 1.00 98.81 148 TYR A O 1
ATOM 1173 N N . TYR A 1 149 ? -7.710 1.023 12.071 1.00 98.69 149 TYR A N 1
ATOM 1174 C CA . TYR A 1 149 ? -8.167 -0.117 11.286 1.00 98.69 149 TYR A CA 1
ATOM 1175 C C .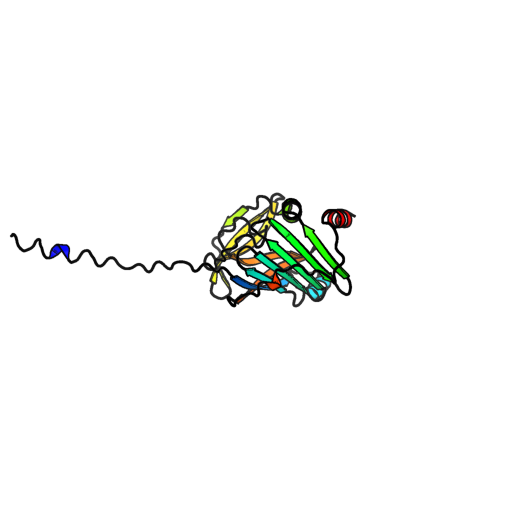 TYR A 1 149 ? -9.581 -0.521 11.677 1.00 98.69 149 TYR A C 1
ATOM 1177 O O . TYR A 1 149 ? -9.986 -0.373 12.830 1.00 98.69 149 TYR A O 1
ATOM 1185 N N . THR A 1 150 ? -10.323 -1.070 10.723 1.00 98.25 150 THR A N 1
ATOM 1186 C CA . THR A 1 150 ? -11.637 -1.661 10.973 1.00 98.25 150 THR A CA 1
ATOM 1187 C C . THR A 1 150 ? -11.583 -3.165 10.764 1.00 98.25 150 THR A C 1
ATOM 1189 O O . THR A 1 150 ? -10.926 -3.658 9.846 1.00 98.25 150 THR A O 1
ATOM 1192 N N . THR A 1 151 ? -12.284 -3.912 11.611 1.00 96.44 151 THR A N 1
ATOM 1193 C CA . THR A 1 151 ? -12.502 -5.339 11.379 1.00 96.44 151 THR A CA 1
ATOM 1194 C C . THR A 1 151 ? -13.643 -5.586 10.415 1.00 96.44 151 THR A C 1
ATOM 1196 O O . THR A 1 151 ? -13.738 -6.710 9.965 1.00 96.44 151 THR A O 1
ATOM 1199 N N . ASP A 1 152 ? -14.469 -4.581 10.091 1.00 95.50 152 ASP A N 1
ATOM 1200 C CA . ASP A 1 152 ? -15.737 -4.719 9.357 1.00 95.50 152 ASP A CA 1
ATOM 1201 C C . ASP A 1 152 ? -15.554 -4.796 7.825 1.00 95.50 152 ASP A C 1
ATOM 1203 O O . ASP A 1 152 ? -16.385 -5.383 7.128 1.00 95.50 152 ASP A O 1
ATOM 1207 N N . LEU A 1 153 ? -14.444 -4.268 7.298 1.00 95.88 153 LEU A N 1
ATOM 1208 C CA . LEU A 1 153 ? -14.081 -4.321 5.878 1.00 95.88 153 LEU A CA 1
ATOM 1209 C C . LEU A 1 153 ? -13.084 -5.458 5.623 1.00 95.88 153 LEU A C 1
ATOM 1211 O O . LEU A 1 153 ? -11.926 -5.388 6.031 1.00 95.88 153 LEU A O 1
ATOM 1215 N N . VAL A 1 154 ? -13.521 -6.515 4.934 1.00 95.38 154 VAL A N 1
ATOM 1216 C CA . VAL A 1 154 ? -12.723 -7.737 4.754 1.00 95.38 154 VAL A CA 1
ATOM 1217 C C . VAL A 1 154 ? -12.569 -8.062 3.276 1.00 95.38 154 VAL A C 1
ATOM 1219 O O . VAL A 1 154 ? -13.459 -8.626 2.653 1.00 95.38 154 VAL A O 1
ATOM 1222 N N . PHE A 1 155 ? -11.393 -7.768 2.724 1.00 95.69 155 PHE A N 1
ATOM 1223 C CA . PHE A 1 155 ? -10.973 -8.321 1.436 1.00 95.69 155 PHE A CA 1
ATOM 1224 C C . PHE A 1 155 ? -10.450 -9.750 1.602 1.00 95.69 155 PHE A C 1
ATOM 1226 O O . PHE A 1 155 ? -9.845 -10.070 2.632 1.00 95.69 155 PHE A O 1
ATOM 1233 N N . GLN A 1 156 ? -10.668 -10.598 0.593 1.00 95.38 156 GLN A N 1
ATOM 1234 C CA . GLN A 1 156 ? -10.131 -11.959 0.533 1.00 95.38 156 GLN A CA 1
ATOM 1235 C C . GLN A 1 156 ? -8.598 -11.942 0.546 1.00 95.38 156 GLN A C 1
ATOM 1237 O O . GLN A 1 156 ? -7.977 -12.709 1.279 1.00 95.38 156 GLN A O 1
ATOM 1242 N N . ASN A 1 157 ? -7.989 -11.049 -0.239 1.00 95.75 157 ASN A N 1
ATOM 1243 C CA . ASN A 1 157 ? -6.545 -10.866 -0.233 1.00 95.75 157 ASN A CA 1
ATOM 1244 C C . ASN A 1 157 ? -6.116 -10.046 0.981 1.00 95.75 157 ASN A C 1
ATOM 1246 O O . ASN A 1 157 ? -6.563 -8.913 1.159 1.00 95.75 157 ASN A O 1
ATOM 1250 N N . LYS A 1 158 ? -5.228 -10.612 1.798 1.00 94.06 158 LYS A N 1
ATOM 1251 C CA . LYS A 1 158 ? -4.638 -9.930 2.957 1.00 94.06 158 LYS A CA 1
ATOM 1252 C C . LYS A 1 158 ? -3.244 -9.372 2.681 1.00 94.06 158 LYS A C 1
ATOM 1254 O O . LYS A 1 158 ? -2.703 -8.662 3.520 1.00 94.06 158 LYS A O 1
ATOM 1259 N N . ASP A 1 159 ? -2.683 -9.665 1.511 1.00 94.69 159 ASP A N 1
ATOM 1260 C CA . ASP A 1 159 ? -1.351 -9.223 1.117 1.00 94.69 159 ASP A CA 1
ATOM 1261 C C . ASP A 1 159 ? -1.433 -7.982 0.214 1.00 94.69 159 ASP A C 1
ATOM 1263 O O . ASP A 1 159 ? -1.325 -8.038 -1.012 1.00 94.69 159 ASP A O 1
ATOM 1267 N N . TYR A 1 160 ? -1.726 -6.847 0.850 1.00 93.00 160 TYR A N 1
ATOM 1268 C CA . TYR A 1 160 ? -1.863 -5.528 0.214 1.00 93.00 160 TYR A CA 1
ATOM 1269 C C . TYR A 1 160 ? -0.852 -4.495 0.725 1.00 93.00 160 TYR A C 1
ATOM 1271 O O . TYR A 1 160 ? -0.894 -3.328 0.339 1.00 93.00 160 TYR A O 1
ATOM 1279 N N . GLY A 1 161 ? 0.054 -4.911 1.608 1.00 93.44 161 GLY A N 1
ATOM 1280 C CA . GLY A 1 161 ? 1.097 -4.062 2.166 1.00 93.44 161 GLY A CA 1
ATOM 1281 C C . GLY A 1 161 ? 1.836 -4.766 3.295 1.00 93.44 161 GLY A C 1
ATOM 1282 O O . GLY A 1 161 ? 1.226 -5.175 4.284 1.00 93.44 161 GLY A O 1
ATOM 1283 N N . ALA A 1 162 ? 3.159 -4.879 3.172 1.00 94.62 162 ALA A N 1
ATOM 1284 C CA . ALA A 1 162 ? 4.001 -5.539 4.170 1.00 94.62 162 ALA A CA 1
ATOM 1285 C C . ALA A 1 162 ? 3.903 -4.881 5.560 1.00 94.62 162 ALA A C 1
ATOM 1287 O O . ALA A 1 162 ? 3.994 -5.564 6.578 1.00 94.62 162 ALA A O 1
ATOM 1288 N N . GLN A 1 163 ? 3.640 -3.573 5.603 1.00 96.06 163 GLN A N 1
ATOM 1289 C CA . GLN A 1 163 ? 3.428 -2.795 6.822 1.00 96.06 163 GLN A CA 1
ATOM 1290 C C . GLN A 1 163 ? 2.125 -3.117 7.563 1.00 96.06 163 GLN A C 1
ATOM 1292 O O . GLN A 1 163 ? 1.929 -2.639 8.672 1.00 96.06 163 GLN A O 1
ATOM 1297 N N . PHE A 1 164 ? 1.223 -3.898 6.969 1.00 97.12 164 PHE A N 1
ATOM 1298 C CA . PHE A 1 164 ? -0.033 -4.317 7.600 1.00 97.12 164 PHE A CA 1
ATOM 1299 C C . PHE A 1 164 ? -0.065 -5.820 7.881 1.00 97.12 164 PHE A C 1
ATOM 1301 O O . PHE A 1 164 ? -1.103 -6.362 8.262 1.00 97.12 164 PHE A O 1
ATOM 1308 N N . LYS A 1 165 ? 1.069 -6.512 7.710 1.00 93.44 165 LYS A N 1
ATOM 1309 C CA . LYS A 1 165 ? 1.180 -7.943 7.993 1.00 93.44 165 LYS A CA 1
ATOM 1310 C C . LYS A 1 165 ? 0.796 -8.215 9.449 1.00 93.44 165 LYS A C 1
ATOM 1312 O O . LYS A 1 165 ? 1.377 -7.627 10.349 1.00 93.44 165 LYS A O 1
ATOM 1317 N N . ASN A 1 166 ? -0.140 -9.137 9.671 1.00 92.50 166 ASN A N 1
ATOM 1318 C CA . ASN A 1 166 ? -0.710 -9.497 10.982 1.00 92.50 166 ASN A CA 1
ATOM 1319 C C . ASN A 1 166 ? -1.655 -8.460 11.620 1.00 92.50 166 ASN A C 1
ATOM 1321 O O . ASN A 1 166 ? -2.124 -8.692 12.733 1.00 92.50 166 ASN A O 1
ATOM 1325 N N . LEU A 1 167 ? -1.984 -7.354 10.944 1.00 97.12 167 LEU A N 1
ATOM 1326 C CA . LEU A 1 167 ? -3.056 -6.472 11.402 1.00 97.12 167 LEU A CA 1
ATOM 1327 C C . LEU A 1 167 ? -4.402 -7.224 11.287 1.00 97.12 167 LEU A C 1
ATOM 1329 O O . LEU A 1 167 ? -4.703 -7.756 10.216 1.00 97.12 167 LEU A O 1
ATOM 1333 N N . PRO A 1 168 ? -5.245 -7.279 12.336 1.00 95.19 168 PRO A N 1
ATOM 1334 C CA . PRO A 1 168 ? -6.461 -8.099 12.340 1.00 95.19 168 PRO A CA 1
ATOM 1335 C C . PRO A 1 168 ? -7.627 -7.481 11.549 1.00 95.19 168 PRO A C 1
ATOM 1337 O O . PRO A 1 168 ? -8.758 -7.954 11.631 1.00 95.19 168 PRO A O 1
ATOM 1340 N N . GLY A 1 169 ? -7.380 -6.416 10.788 1.00 95.88 169 GLY A N 1
ATOM 1341 C CA . GLY A 1 169 ? -8.390 -5.727 10.000 1.00 95.88 169 GLY A CA 1
ATOM 1342 C C . GLY A 1 169 ? -7.777 -4.846 8.921 1.00 95.88 169 GLY A C 1
ATOM 1343 O O . GLY A 1 169 ? -6.575 -4.891 8.657 1.00 95.88 169 GLY A O 1
ATOM 1344 N N . PHE A 1 170 ? -8.625 -4.053 8.278 1.00 98.12 170 PHE A N 1
ATOM 1345 C CA . PHE A 1 170 ? -8.242 -3.226 7.147 1.00 98.12 170 PHE A CA 1
ATOM 1346 C C . PHE A 1 170 ? -7.918 -1.790 7.588 1.00 98.12 170 PHE A C 1
ATOM 1348 O O . PHE A 1 170 ? -8.732 -1.180 8.289 1.00 98.12 170 PHE A O 1
ATOM 1355 N N . PRO A 1 171 ? -6.756 -1.231 7.205 1.00 98.38 171 PRO A N 1
ATOM 1356 C CA . PRO A 1 171 ? -6.359 0.117 7.592 1.00 98.38 171 PRO A CA 1
ATOM 1357 C C . PRO A 1 171 ? -7.159 1.158 6.800 1.00 98.38 171 PRO A C 1
ATOM 1359 O O . PRO A 1 171 ? -7.123 1.182 5.569 1.00 98.38 171 PRO A O 1
ATOM 1362 N N . LEU A 1 172 ? -7.868 2.042 7.500 1.00 98.69 172 LEU A N 1
ATOM 1363 C CA . LEU A 1 172 ? -8.585 3.168 6.889 1.00 98.69 172 LEU A CA 1
ATOM 1364 C C . LEU A 1 172 ? -7.897 4.508 7.144 1.00 98.69 172 LEU A C 1
ATOM 1366 O O . LEU A 1 172 ? -8.167 5.469 6.438 1.00 98.69 172 LEU A O 1
ATOM 1370 N N . GLU A 1 173 ? -6.976 4.570 8.097 1.00 98.69 173 GLU A N 1
ATOM 1371 C CA . GLU A 1 173 ? -6.057 5.692 8.246 1.00 98.69 173 GLU A CA 1
ATOM 1372 C C . GLU A 1 173 ? -4.744 5.186 8.829 1.00 98.69 173 GLU A C 1
ATOM 1374 O O . GLU A 1 173 ? -4.755 4.352 9.734 1.00 98.69 173 GLU A O 1
ATOM 1379 N N . TYR A 1 174 ? -3.612 5.630 8.297 1.00 98.44 174 TYR A N 1
ATOM 1380 C CA . TYR A 1 174 ? -2.305 5.213 8.794 1.00 98.44 174 TYR A CA 1
ATOM 1381 C C . TYR A 1 174 ? -1.219 6.230 8.480 1.00 98.44 174 TYR A C 1
ATOM 1383 O O . TYR A 1 174 ? -1.253 6.923 7.463 1.00 98.44 174 TYR A O 1
ATOM 1391 N N . GLU A 1 175 ? -0.222 6.271 9.350 1.00 97.38 175 GLU A N 1
ATOM 1392 C CA . GLU A 1 175 ? 1.011 7.013 9.127 1.00 97.38 175 GLU A CA 1
ATOM 1393 C C . GLU A 1 175 ? 1.948 6.228 8.195 1.00 97.38 175 GLU A C 1
ATOM 1395 O O . GLU A 1 175 ? 2.057 5.001 8.261 1.00 97.38 175 GLU A O 1
ATOM 1400 N N . SER A 1 176 ? 2.626 6.940 7.299 1.00 93.50 176 SER A N 1
ATOM 1401 C CA . SER A 1 176 ? 3.597 6.381 6.363 1.00 93.50 176 SER A CA 1
ATOM 1402 C C . SER A 1 176 ? 4.735 7.361 6.091 1.00 93.50 176 SER A C 1
ATOM 1404 O O . SER A 1 176 ? 4.737 8.499 6.561 1.00 93.50 176 SER A O 1
ATOM 1406 N N . GLU A 1 177 ? 5.708 6.908 5.308 1.00 89.31 177 GLU A N 1
ATOM 1407 C CA . GLU A 1 177 ? 6.859 7.700 4.890 1.00 89.31 177 GLU A CA 1
ATOM 1408 C C . GLU A 1 177 ? 6.962 7.685 3.367 1.00 89.31 177 GLU A C 1
ATOM 1410 O O . GLU A 1 177 ? 7.094 6.622 2.752 1.00 89.31 177 GLU A O 1
ATOM 1415 N N . LEU A 1 178 ? 6.929 8.870 2.758 1.00 83.31 178 LEU A N 1
ATOM 1416 C CA . LEU A 1 178 ? 7.196 9.065 1.336 1.00 83.31 178 LEU A CA 1
ATOM 1417 C C . LEU A 1 178 ? 8.534 9.787 1.188 1.00 83.31 178 LEU A C 1
ATOM 1419 O O . LEU A 1 178 ? 8.654 10.991 1.414 1.00 83.31 178 LEU A O 1
ATOM 1423 N N . GLY A 1 179 ? 9.577 9.026 0.856 1.00 80.94 179 GLY A N 1
ATOM 1424 C CA . GLY A 1 179 ? 10.946 9.530 0.920 1.00 80.94 179 GLY A CA 1
ATOM 1425 C C . GLY A 1 179 ? 11.324 9.852 2.367 1.00 80.94 179 GLY A C 1
ATOM 1426 O O . GLY A 1 179 ? 11.356 8.955 3.201 1.00 80.94 179 GLY A O 1
ATOM 1427 N N . LYS A 1 180 ? 11.612 11.125 2.655 1.00 78.50 180 LYS A N 1
ATOM 1428 C CA . LYS A 1 180 ? 11.921 11.608 4.015 1.00 78.50 180 LYS A CA 1
ATOM 1429 C C . LYS A 1 180 ? 10.707 12.197 4.741 1.00 78.50 180 LYS A C 1
ATOM 1431 O O . LYS A 1 180 ? 10.805 12.516 5.920 1.00 78.50 180 LYS A O 1
ATOM 1436 N N . MET A 1 181 ? 9.581 12.349 4.047 1.00 84.19 181 MET A N 1
ATOM 1437 C CA . MET A 1 181 ? 8.407 13.025 4.582 1.00 84.19 181 MET A CA 1
ATOM 1438 C C . MET A 1 181 ? 7.502 12.045 5.310 1.00 84.19 181 MET A C 1
ATOM 1440 O O . MET A 1 181 ? 7.124 11.009 4.757 1.00 84.19 181 MET A O 1
ATOM 1444 N N . LYS A 1 182 ? 7.092 12.415 6.523 1.00 89.50 182 LYS A N 1
ATOM 1445 C CA . LYS A 1 182 ? 6.022 11.720 7.237 1.00 89.50 182 LYS A CA 1
ATOM 1446 C C . LYS A 1 182 ? 4.676 12.188 6.706 1.00 89.50 182 LYS A C 1
ATOM 1448 O O . LYS A 1 182 ? 4.418 13.387 6.608 1.00 89.50 182 LYS A O 1
ATOM 1453 N N . VAL A 1 183 ? 3.816 11.236 6.380 1.00 92.88 183 VAL A N 1
ATOM 1454 C CA . VAL A 1 183 ? 2.483 11.499 5.840 1.00 92.88 183 VAL A CA 1
ATOM 1455 C C . VAL A 1 183 ? 1.439 10.676 6.576 1.00 92.88 183 VAL A C 1
ATOM 1457 O O . VAL A 1 183 ? 1.744 9.625 7.138 1.00 92.88 183 VAL A O 1
ATOM 1460 N N . THR A 1 184 ? 0.197 11.133 6.530 1.00 96.25 184 THR A N 1
ATOM 1461 C CA . THR A 1 184 ? -0.978 10.375 6.951 1.00 96.25 184 THR A CA 1
ATOM 1462 C C . THR A 1 184 ? -1.818 10.058 5.722 1.00 96.25 184 THR A C 1
ATOM 1464 O O . THR A 1 184 ? -2.256 10.956 5.004 1.00 96.25 184 THR A O 1
ATOM 1467 N N . CYS A 1 185 ? -2.046 8.775 5.468 1.00 97.69 185 CYS A N 1
ATOM 1468 C CA . CYS A 1 185 ? -2.962 8.298 4.441 1.00 97.69 185 CYS A CA 1
ATOM 1469 C C . CYS A 1 185 ? -4.344 8.111 5.069 1.00 97.69 185 CYS A C 1
ATOM 1471 O O . CYS A 1 185 ? -4.465 7.359 6.033 1.00 97.69 185 CYS A O 1
ATOM 1473 N N . ILE A 1 186 ? -5.381 8.752 4.527 1.00 98.25 186 ILE A N 1
ATOM 1474 C CA . ILE A 1 186 ? -6.756 8.704 5.053 1.00 98.25 186 ILE A CA 1
ATOM 1475 C C . ILE A 1 186 ? -7.685 8.197 3.955 1.00 98.25 186 ILE A C 1
ATOM 1477 O O . ILE A 1 186 ? -7.721 8.770 2.868 1.00 98.25 186 ILE A O 1
ATOM 1481 N N . ALA A 1 187 ? -8.426 7.123 4.222 1.00 98.56 187 ALA A N 1
ATOM 1482 C CA . ALA A 1 187 ? -9.361 6.547 3.267 1.00 98.56 187 ALA A CA 1
ATOM 1483 C C . ALA A 1 187 ? -10.484 7.542 2.946 1.00 98.56 187 ALA A C 1
ATOM 1485 O O . ALA A 1 187 ? -11.195 8.014 3.832 1.00 98.56 187 ALA A O 1
ATOM 1486 N N . ASP A 1 188 ? -10.645 7.808 1.657 1.00 98.31 188 ASP A N 1
ATOM 1487 C CA . ASP A 1 188 ? -11.620 8.734 1.083 1.00 98.31 188 ASP A CA 1
ATOM 1488 C C . ASP A 1 188 ? -12.806 7.988 0.463 1.00 98.31 188 ASP A C 1
ATOM 1490 O O . ASP A 1 188 ? -13.961 8.393 0.584 1.00 98.31 188 ASP A O 1
ATOM 1494 N N . LYS A 1 189 ? -12.534 6.838 -0.165 1.00 98.38 189 LYS A N 1
ATOM 1495 C CA . LYS A 1 189 ? -13.561 6.046 -0.843 1.00 98.38 189 LYS A CA 1
ATOM 1496 C C . LYS A 1 189 ? -13.242 4.560 -0.819 1.00 98.38 189 LYS A C 1
ATOM 1498 O O . LYS A 1 189 ? -12.109 4.155 -1.071 1.00 98.38 189 LYS A O 1
ATOM 1503 N N . VAL A 1 190 ? -14.282 3.753 -0.619 1.00 98.38 190 VAL A N 1
ATOM 1504 C CA . VAL A 1 190 ? -14.284 2.307 -0.872 1.00 98.38 190 VAL A CA 1
ATOM 1505 C C . VAL A 1 190 ? -15.336 2.026 -1.944 1.00 98.38 190 VAL A C 1
ATOM 1507 O O . VAL A 1 190 ? -16.479 2.458 -1.812 1.00 98.38 190 VAL A O 1
ATOM 1510 N N . SER A 1 191 ? -14.952 1.340 -3.015 1.00 98.12 191 SER A N 1
ATOM 1511 C CA . SER A 1 191 ? -15.859 0.844 -4.056 1.00 98.12 191 SER A CA 1
ATOM 1512 C C . SER A 1 191 ? -15.706 -0.669 -4.184 1.00 98.12 191 SER A C 1
ATOM 1514 O O . SER A 1 191 ? -14.600 -1.200 -4.081 1.00 98.12 191 SER A O 1
ATOM 1516 N N . PHE A 1 192 ? -16.824 -1.347 -4.426 1.00 97.19 192 PHE A N 1
ATOM 1517 C CA . PHE A 1 192 ? -16.890 -2.784 -4.700 1.00 97.19 192 PHE A CA 1
ATOM 1518 C C . PHE A 1 192 ? -17.273 -3.062 -6.157 1.00 97.19 192 PHE A C 1
ATOM 1520 O O . PHE A 1 192 ? -17.696 -4.168 -6.486 1.00 97.19 192 PHE A O 1
ATOM 1527 N N . ASP A 1 193 ? -17.151 -2.049 -7.018 1.00 97.50 193 ASP A N 1
ATOM 1528 C CA . ASP A 1 193 ? -17.370 -2.209 -8.449 1.00 97.50 193 ASP A CA 1
ATOM 1529 C C . ASP A 1 193 ? -16.332 -3.192 -9.021 1.00 97.50 193 ASP A C 1
ATOM 1531 O O . ASP A 1 193 ? -15.183 -3.212 -8.554 1.00 97.50 193 ASP A O 1
ATOM 1535 N N . PRO A 1 194 ? -16.696 -3.993 -10.040 1.00 97.25 194 PRO A N 1
ATOM 1536 C CA . PRO A 1 194 ? -15.775 -4.942 -10.646 1.00 97.25 194 PRO A CA 1
ATOM 1537 C C . PRO A 1 194 ? -14.493 -4.271 -11.143 1.00 97.25 194 PRO A C 1
ATOM 1539 O O . PRO A 1 194 ? -14.534 -3.291 -11.891 1.00 97.25 194 PRO A O 1
ATOM 1542 N N . VAL A 1 195 ? -13.340 -4.832 -10.776 1.00 98.12 195 VAL A N 1
ATOM 1543 C CA . VAL A 1 195 ? -12.038 -4.316 -11.218 1.00 98.12 195 VAL A CA 1
ATOM 1544 C C . VAL A 1 195 ? -11.608 -5.073 -12.481 1.00 98.12 195 VAL A C 1
ATOM 1546 O O . VAL A 1 195 ? -11.546 -6.309 -12.453 1.00 98.12 195 VAL A O 1
ATOM 1549 N N . PRO A 1 196 ? -11.285 -4.399 -13.601 1.00 98.00 196 PRO A N 1
ATOM 1550 C CA . PRO A 1 196 ? -10.841 -5.082 -14.814 1.00 98.00 196 PRO A CA 1
ATOM 1551 C C . PRO A 1 196 ? -9.556 -5.888 -14.589 1.00 98.00 196 PRO A C 1
ATOM 1553 O O . PRO A 1 196 ? -8.572 -5.372 -14.062 1.00 98.00 196 PRO A O 1
ATOM 1556 N N . ALA A 1 197 ? -9.534 -7.148 -15.038 1.00 97.25 197 ALA A N 1
ATOM 1557 C CA . ALA A 1 197 ? -8.362 -8.020 -14.888 1.00 97.25 197 ALA A CA 1
ATOM 1558 C C . ALA A 1 197 ? -7.107 -7.448 -15.571 1.00 97.25 197 ALA A C 1
ATOM 1560 O O . ALA A 1 197 ? -6.019 -7.525 -15.011 1.00 97.25 197 ALA A O 1
ATOM 1561 N N . ALA A 1 198 ? -7.281 -6.784 -16.718 1.00 97.25 198 ALA A N 1
ATOM 1562 C CA . ALA A 1 198 ? -6.193 -6.172 -17.477 1.00 97.25 198 ALA A CA 1
ATOM 1563 C C . ALA A 1 198 ? -5.437 -5.069 -16.709 1.00 97.25 198 ALA A C 1
ATOM 1565 O O . ALA A 1 198 ? -4.305 -4.745 -17.053 1.00 97.25 198 ALA A O 1
ATOM 1566 N N . MET A 1 199 ? -6.014 -4.499 -15.639 1.00 97.38 199 MET A N 1
ATOM 1567 C CA . MET A 1 199 ? -5.287 -3.544 -14.790 1.00 97.38 199 MET A CA 1
ATOM 1568 C C . MET A 1 199 ? -4.090 -4.177 -14.069 1.00 97.38 199 MET A C 1
ATOM 1570 O O . MET A 1 199 ? -3.199 -3.451 -13.628 1.00 97.38 199 MET A O 1
ATOM 1574 N N . PHE A 1 200 ? -4.065 -5.502 -13.932 1.00 97.69 200 PHE A N 1
ATOM 1575 C CA . PHE A 1 200 ? -2.994 -6.246 -13.269 1.00 97.69 200 PHE A CA 1
ATOM 1576 C C . PHE A 1 200 ? -1.969 -6.813 -14.259 1.00 97.69 200 PHE A C 1
ATOM 1578 O O . PHE A 1 200 ? -0.995 -7.434 -13.839 1.00 97.69 200 PHE A O 1
ATOM 1585 N N . ASP A 1 201 ? -2.149 -6.570 -15.559 1.00 96.44 201 ASP A N 1
ATOM 1586 C CA . ASP A 1 201 ? -1.177 -6.968 -16.566 1.00 96.44 201 ASP A CA 1
ATOM 1587 C C . ASP A 1 201 ? 0.032 -6.033 -16.540 1.00 96.44 201 ASP A C 1
ATOM 1589 O O . ASP A 1 201 ? -0.073 -4.810 -16.412 1.00 96.44 201 ASP A O 1
ATOM 1593 N N . THR A 1 202 ? 1.213 -6.622 -16.699 1.00 96.31 202 THR A N 1
ATOM 1594 C CA . THR A 1 202 ? 2.436 -5.841 -16.862 1.00 96.31 202 THR A CA 1
ATOM 1595 C C . THR A 1 202 ? 2.544 -5.334 -18.306 1.00 96.31 202 THR A C 1
ATOM 1597 O O . THR A 1 202 ? 2.462 -6.152 -19.229 1.00 96.31 202 THR A O 1
ATOM 1600 N N . PRO A 1 203 ? 2.782 -4.029 -18.541 1.00 94.75 203 PRO A N 1
ATOM 1601 C CA . PRO A 1 203 ? 3.014 -3.497 -19.879 1.00 94.75 203 PRO A CA 1
ATOM 1602 C C . PRO A 1 203 ? 4.183 -4.194 -20.581 1.00 94.75 203 PRO A C 1
ATOM 1604 O O . PRO A 1 203 ? 5.208 -4.491 -19.967 1.00 94.75 203 PRO A O 1
ATOM 1607 N N . LYS A 1 204 ? 4.035 -4.439 -21.886 1.00 93.88 204 LYS A N 1
ATOM 1608 C CA . LYS A 1 204 ? 5.069 -5.086 -22.714 1.00 93.88 204 LYS A CA 1
ATOM 1609 C C . LYS A 1 204 ? 6.050 -4.095 -23.348 1.00 93.88 204 LYS A C 1
ATOM 1611 O O . LYS A 1 204 ? 7.121 -4.496 -23.784 1.00 93.88 204 LYS A O 1
ATOM 1616 N N . THR A 1 205 ? 5.678 -2.820 -23.428 1.00 94.06 205 THR A N 1
ATOM 1617 C CA . THR A 1 205 ? 6.437 -1.752 -24.093 1.00 94.06 205 THR A CA 1
ATOM 1618 C C . THR A 1 205 ? 6.265 -0.432 -23.340 1.00 94.06 205 THR A C 1
ATOM 1620 O O . THR A 1 205 ? 5.342 -0.292 -22.539 1.00 94.06 205 THR A O 1
ATOM 1623 N N . GLY A 1 206 ? 7.115 0.558 -23.629 1.00 94.12 206 GLY A N 1
ATOM 1624 C CA . GLY A 1 206 ? 6.987 1.918 -23.083 1.00 94.12 206 GLY A CA 1
ATOM 1625 C C . GLY A 1 206 ? 7.667 2.147 -21.730 1.00 94.12 206 GLY A C 1
ATOM 1626 O O . GLY A 1 206 ? 7.544 3.235 -21.176 1.00 94.12 206 GLY A O 1
ATOM 1627 N N . TYR A 1 207 ? 8.402 1.155 -21.221 1.00 96.88 207 TYR A N 1
ATOM 1628 C CA . TYR A 1 207 ? 9.229 1.276 -20.022 1.00 96.88 207 TYR A CA 1
ATOM 1629 C C . TYR A 1 207 ? 10.635 0.772 -20.316 1.00 96.88 207 TYR A C 1
ATOM 1631 O O . TYR A 1 207 ? 10.814 -0.229 -21.011 1.00 96.88 207 TYR A O 1
ATOM 1639 N N . ARG A 1 208 ? 11.629 1.439 -19.736 1.00 96.12 208 ARG A N 1
ATOM 1640 C CA . ARG A 1 208 ? 12.969 0.879 -19.599 1.00 96.12 208 ARG A CA 1
ATOM 1641 C C . ARG A 1 208 ? 12.954 -0.095 -18.426 1.00 96.12 208 ARG A C 1
ATOM 1643 O O . ARG A 1 208 ? 12.671 0.296 -17.294 1.00 96.12 208 ARG A O 1
ATOM 1650 N N . GLU A 1 209 ? 13.250 -1.356 -18.700 1.00 95.88 209 GLU A N 1
ATOM 1651 C CA . GLU A 1 209 ? 13.333 -2.378 -17.661 1.00 95.88 209 GLU A CA 1
ATOM 1652 C C . GLU A 1 209 ? 14.667 -2.274 -16.908 1.00 95.88 209 GLU A C 1
ATOM 1654 O O . GLU A 1 209 ? 15.717 -2.043 -17.511 1.00 95.88 209 GLU A O 1
ATOM 1659 N N . MET A 1 210 ? 14.609 -2.396 -15.583 1.00 95.12 210 MET A N 1
ATOM 1660 C CA . MET A 1 210 ? 15.762 -2.433 -14.686 1.00 95.12 210 MET A CA 1
ATOM 1661 C C . MET A 1 210 ? 15.589 -3.565 -13.676 1.00 95.12 210 MET A C 1
ATOM 1663 O O . MET A 1 210 ? 14.479 -3.878 -13.243 1.00 95.12 210 MET A O 1
ATOM 1667 N N . THR A 1 211 ? 16.695 -4.164 -13.262 1.00 93.50 211 THR A N 1
ATOM 1668 C CA . THR A 1 211 ? 16.709 -5.201 -12.232 1.00 93.50 211 THR A CA 1
ATOM 1669 C C . THR A 1 211 ? 16.603 -4.592 -10.835 1.00 93.50 211 THR A C 1
ATOM 1671 O O . THR A 1 211 ? 17.016 -3.456 -10.582 1.00 93.50 211 THR A O 1
ATOM 1674 N N . TYR A 1 212 ? 16.087 -5.373 -9.883 1.00 94.19 212 TYR A N 1
ATOM 1675 C CA . TYR A 1 212 ? 16.047 -4.962 -8.480 1.00 94.19 212 TYR A CA 1
ATOM 1676 C C . TYR A 1 212 ? 17.446 -4.637 -7.924 1.00 94.19 212 TYR A C 1
ATOM 1678 O O . TYR A 1 212 ? 17.619 -3.641 -7.218 1.00 94.19 212 TYR A O 1
ATOM 1686 N N . LYS A 1 213 ? 18.461 -5.423 -8.308 1.00 92.50 213 LYS A N 1
ATOM 1687 C CA . LYS A 1 213 ? 19.857 -5.221 -7.899 1.00 92.50 213 LYS A CA 1
ATOM 1688 C C . LYS A 1 213 ? 20.406 -3.866 -8.351 1.00 92.50 213 LYS A C 1
ATOM 1690 O O . LYS A 1 213 ? 20.931 -3.134 -7.520 1.00 92.50 213 LYS A O 1
ATOM 1695 N N . GLU A 1 214 ? 20.226 -3.503 -9.622 1.00 91.06 214 GLU A N 1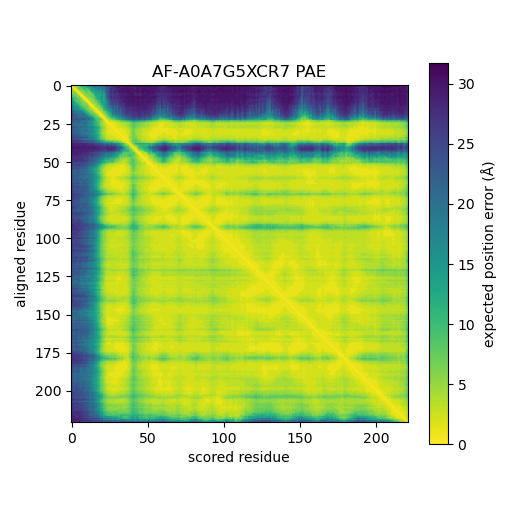
ATOM 1696 C CA . GLU A 1 214 ? 20.684 -2.207 -10.149 1.00 91.06 214 GLU A CA 1
ATOM 1697 C C . GLU A 1 214 ? 20.087 -1.034 -9.362 1.00 91.06 214 GLU A C 1
ATOM 1699 O O . GLU A 1 214 ? 20.789 -0.095 -8.997 1.00 91.06 214 GLU A O 1
ATOM 1704 N N . ILE A 1 215 ? 18.795 -1.108 -9.033 1.00 89.50 215 ILE A N 1
ATOM 1705 C CA . ILE A 1 215 ? 18.114 -0.069 -8.250 1.00 89.50 215 ILE A CA 1
ATOM 1706 C C . ILE A 1 215 ? 18.630 -0.016 -6.810 1.00 89.50 215 ILE A C 1
ATOM 1708 O O . ILE A 1 215 ? 18.773 1.072 -6.246 1.00 89.50 215 ILE A O 1
ATOM 1712 N N . LYS A 1 216 ? 18.908 -1.173 -6.199 1.00 87.75 216 LYS A N 1
ATOM 1713 C CA . LYS A 1 216 ? 19.468 -1.253 -4.845 1.00 87.75 216 LYS A CA 1
ATOM 1714 C C . LYS A 1 216 ? 20.863 -0.632 -4.780 1.00 87.75 216 LYS A C 1
ATOM 1716 O O . LYS A 1 216 ? 21.157 0.057 -3.808 1.00 87.75 216 LYS A O 1
ATOM 1721 N N . ASP A 1 217 ? 21.682 -0.833 -5.806 1.00 88.00 217 ASP A N 1
ATOM 1722 C CA . ASP A 1 217 ? 23.032 -0.273 -5.874 1.00 88.00 217 ASP A CA 1
ATOM 1723 C C . ASP A 1 217 ? 23.006 1.246 -6.113 1.00 88.00 217 ASP A C 1
ATOM 1725 O O . ASP A 1 217 ? 23.746 1.973 -5.456 1.00 88.00 217 ASP A O 1
ATOM 1729 N N . ILE A 1 218 ? 22.079 1.753 -6.939 1.00 84.94 218 ILE A N 1
ATOM 1730 C CA . ILE A 1 218 ? 21.881 3.203 -7.134 1.00 84.94 218 ILE A CA 1
ATOM 1731 C C . ILE A 1 218 ? 21.495 3.907 -5.827 1.00 84.94 218 ILE A C 1
ATOM 1733 O O . ILE A 1 218 ? 21.974 5.000 -5.566 1.00 84.94 218 ILE A O 1
ATOM 1737 N N . ARG A 1 219 ? 20.638 3.299 -4.996 1.00 76.75 219 ARG A N 1
ATOM 1738 C CA . ARG A 1 219 ? 20.146 3.917 -3.746 1.00 76.75 219 ARG A CA 1
ATOM 1739 C C . ARG A 1 219 ? 21.163 3.952 -2.604 1.00 76.75 219 ARG A C 1
ATOM 1741 O O . ARG A 1 219 ? 20.895 4.605 -1.599 1.00 76.75 219 ARG A O 1
ATOM 1748 N N . LYS A 1 220 ? 22.252 3.186 -2.701 1.00 70.00 220 LYS A N 1
ATOM 1749 C CA . LYS A 1 220 ? 23.323 3.157 -1.693 1.00 70.00 220 LYS A CA 1
ATOM 1750 C C . LYS A 1 220 ? 24.364 4.259 -1.903 1.00 70.00 220 LYS A C 1
ATOM 1752 O O . LYS A 1 220 ? 25.098 4.546 -0.960 1.00 70.00 220 LYS A O 1
ATOM 1757 N N . ASN A 1 221 ? 24.427 4.814 -3.112 1.00 43.03 221 ASN A N 1
ATOM 1758 C CA . ASN A 1 221 ? 25.302 5.920 -3.496 1.00 43.03 221 ASN A CA 1
ATOM 1759 C C . ASN A 1 221 ? 24.574 7.258 -3.339 1.00 43.03 221 ASN A C 1
ATOM 1761 O O . ASN A 1 221 ? 25.272 8.254 -3.058 1.00 43.03 221 ASN A O 1
#

Mean predicted aligned error: 7.59 Å

Solvent-accessible surface area (backbone 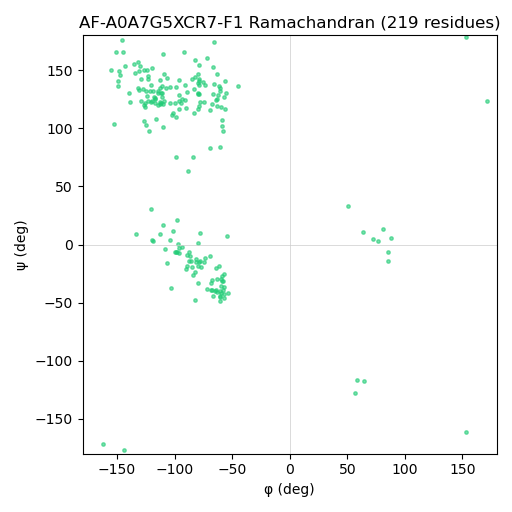atoms only — not comparable to full-atom values): 12565 Å² total; per-residue (Å²): 135,84,75,72,70,69,68,67,72,75,71,79,73,78,67,79,80,71,77,77,76,74,76,69,69,36,53,42,19,38,40,34,23,43,47,41,67,63,74,61,101,82,48,67,78,63,44,62,51,39,51,88,15,33,38,37,42,38,35,47,54,56,36,30,39,39,36,41,38,36,79,68,32,35,40,38,37,38,36,37,60,81,76,42,29,33,38,40,37,41,39,43,83,90,50,32,41,31,32,60,31,50,36,66,54,46,48,60,75,43,45,76,32,58,84,41,43,73,50,80,51,90,54,69,50,77,56,94,85,41,67,20,36,34,28,41,36,39,33,82,87,70,52,70,41,51,31,32,26,19,70,82,59,38,57,66,53,76,71,80,48,64,86,50,55,87,54,89,43,37,76,46,28,33,54,48,70,64,87,91,43,48,29,38,38,36,53,75,46,78,46,72,60,87,61,68,72,71,78,72,57,78,80,92,68,90,51,51,78,46,54,57,66,61,55,55,56,61,74,75,109

Secondary structure (DSSP, 8-state):
--SSSSSTTSSTT--------PPPEESEEEEEEEEEE---TT-HHHHHHTTT-EEEEEEETTEEEEEEEETTEEEEEEEETTT--EEEEEEETTEEEEEEE-HHHHHHHTGGGTT-EEEEEEEEEEETTEEEEEEEEE-TTS-EEEEEEESS-EES---S-GGGTT-SSEEEEEEEEETTEEEEEEEEEEE-SPPPGGGGSPPSSSSEEEEHHHHHHHTT-

Foldseek 3Di:
DPPVVPVVVVPPPPDPPPPPPPQDAAQWWKWKWQKAFPDDPPCVVVRVQSVRWMWMWIGHHQWIWIWTQTPQFIWIKIARNVQLKIWIWTDGPLATEIETGGNVLNCVVQVQLVPKDWDWDPDWDAAPNAIWTKIWIATPVRDIKIFTWGLRHHYPHPPRDSNCVPPNGGTQWIWDDDPNTIIIIHTDDITSPDDDPCVNDDDPDSHDYDYSVVVVVVVVD

Radius of gyration: 22.83 Å; 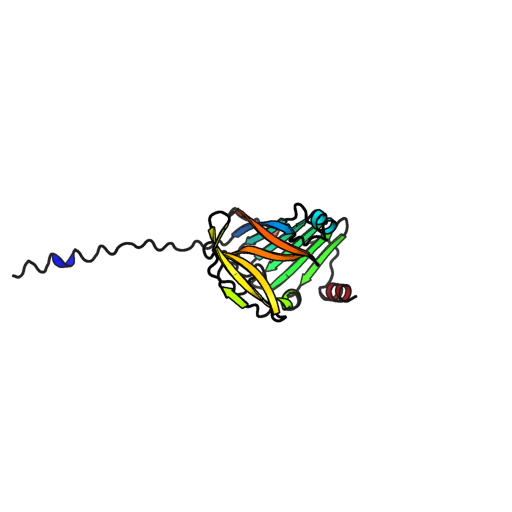Cα contacts (8 Å, |Δi|>4): 436; chains: 1; bounding box: 77×62×59 Å

pLDDT: mean 89.19, std 15.02, range [43.03, 98.81]